Protein AF-A0A258H8F5-F1 (afdb_monomer_lite)

Secondary structure (DSSP, 8-state):
---------------PPPPPGGG--TTEEE-TTT--EEEHHHHHHTT-EEEETTEEEE-SSHHHHHHHHH-GGGT---S-S-EEEEEEEEEEEETTEEEEEEEESS-----TT-EEEEE---SS--TT-SEEEEEB-S-GGGSSEEEEEE--S-HHHHHHHH--TT-EEEEEEEEE-S-S----SSPEEEEEEGGGGHHHHHHHHHHHHHT----EEEEEE-SSS--TTHHHHHHHHHH--

Sequence (241 aa):
MNGHDHEHHHHHHGDAPAVDPATLDDTQAICPVTGDVVVKAEAEALGHSRQHDGQAYYFCCATCVQLFDKNPEKYTHQTHSSDTLTLTSKENLADNVWAFRFEADTPISWTPGQFIRVELPHDNPDNEGTKRWFTISSTPHDGYIQITTRVTDTTFKQALSALPVGGRINLVEQPDGDFVWQESEKPLVFIAGGIGITPFYSMLKARGHSGQPVSATLIYNGRTDELPFKVEFEEASRRHP

pLDDT: mean 84.24, std 17.86, range [31.17, 98.81]

Structure (mmCIF, N/CA/C/O backbone):
data_AF-A0A258H8F5-F1
#
_entry.id   AF-A0A258H8F5-F1
#
loop_
_atom_site.group_PDB
_atom_site.id
_atom_site.type_symbol
_atom_site.label_atom_id
_atom_site.label_alt_id
_atom_site.label_comp_id
_atom_site.label_asym_id
_atom_site.label_entity_id
_atom_site.label_seq_id
_atom_site.pdbx_PDB_ins_code
_atom_site.Cartn_x
_atom_site.Cartn_y
_atom_site.Cartn_z
_atom_site.occupancy
_atom_site.B_iso_or_equiv
_atom_site.auth_seq_id
_atom_site.auth_comp_id
_atom_site.auth_asym_id
_atom_site.auth_atom_id
_atom_site.pdbx_PDB_model_num
ATOM 1 N N . MET A 1 1 ? 19.607 26.147 53.702 1.00 41.00 1 MET A N 1
ATOM 2 C CA . MET A 1 1 ? 18.490 25.503 52.980 1.00 41.00 1 MET A CA 1
ATOM 3 C C . MET A 1 1 ? 18.759 25.773 51.514 1.00 41.00 1 MET A C 1
ATOM 5 O O . MET A 1 1 ? 18.438 26.851 51.038 1.00 41.00 1 MET A O 1
ATOM 9 N N . ASN A 1 2 ? 19.527 24.884 50.883 1.00 32.69 2 ASN A N 1
ATOM 10 C CA . ASN A 1 2 ? 20.064 25.098 49.541 1.00 32.69 2 ASN A CA 1
ATOM 11 C C . ASN A 1 2 ? 19.052 24.585 48.518 1.00 32.69 2 ASN A C 1
ATOM 13 O O . ASN A 1 2 ? 18.665 23.419 48.580 1.00 32.69 2 ASN A O 1
ATOM 17 N N . GLY A 1 3 ? 18.612 25.477 47.630 1.00 32.78 3 GLY A N 1
ATOM 18 C CA . GLY A 1 3 ? 17.845 25.127 46.443 1.00 32.78 3 GLY A CA 1
ATOM 19 C C . GLY A 1 3 ? 18.745 24.420 45.434 1.00 32.78 3 GLY A C 1
ATOM 20 O O . GLY A 1 3 ? 19.886 24.830 45.229 1.00 32.78 3 GLY A O 1
ATOM 21 N N . HIS A 1 4 ? 18.239 23.336 44.856 1.00 38.03 4 HIS A N 1
ATOM 22 C CA . HIS A 1 4 ? 18.855 22.663 43.723 1.00 38.03 4 HIS A CA 1
ATOM 23 C C . HIS A 1 4 ? 18.245 23.227 42.439 1.00 38.03 4 HIS A C 1
ATOM 25 O O . HIS A 1 4 ? 17.081 22.965 42.141 1.00 38.03 4 HIS A O 1
ATOM 31 N N . ASP A 1 5 ? 19.043 24.005 41.710 1.00 33.56 5 ASP A N 1
ATOM 32 C CA . ASP A 1 5 ? 18.813 24.313 40.302 1.00 33.56 5 ASP A CA 1
ATOM 33 C C . ASP A 1 5 ? 19.104 23.051 39.478 1.00 33.56 5 ASP A C 1
ATOM 35 O O . ASP A 1 5 ? 20.196 22.484 39.551 1.00 33.56 5 ASP A O 1
ATOM 39 N N . HIS A 1 6 ? 18.117 22.593 38.710 1.00 40.59 6 HIS A N 1
ATOM 40 C CA . HIS A 1 6 ? 18.304 21.576 37.681 1.00 40.59 6 HIS A CA 1
ATOM 41 C C . HIS A 1 6 ? 18.458 22.283 36.330 1.00 40.59 6 HIS A C 1
ATOM 43 O O . HIS A 1 6 ? 17.486 22.783 35.766 1.00 40.59 6 HIS A O 1
ATOM 49 N N . GLU A 1 7 ? 19.689 22.331 35.819 1.00 31.17 7 GLU A N 1
ATOM 50 C CA . GLU A 1 7 ? 19.982 22.738 34.443 1.00 31.17 7 GLU A CA 1
ATOM 51 C C . GLU A 1 7 ? 19.423 21.695 33.462 1.00 31.17 7 GLU A C 1
ATOM 53 O O . GLU A 1 7 ? 19.843 20.537 33.432 1.00 31.17 7 GLU A O 1
ATOM 58 N N . HIS A 1 8 ? 18.457 22.110 32.643 1.00 35.59 8 HIS A N 1
ATOM 59 C CA . HIS A 1 8 ? 17.991 21.345 31.493 1.00 35.59 8 HIS A CA 1
ATOM 60 C C . HIS A 1 8 ? 18.958 21.551 30.322 1.00 35.59 8 HIS A C 1
ATOM 62 O O . HIS A 1 8 ? 18.925 22.579 29.644 1.00 35.59 8 HIS A O 1
ATOM 68 N N . HIS A 1 9 ? 19.807 20.560 30.055 1.00 34.06 9 HIS A N 1
ATOM 69 C CA . HIS A 1 9 ? 20.577 20.507 28.816 1.00 34.06 9 HIS A CA 1
ATOM 70 C C . HIS A 1 9 ? 19.665 20.093 27.655 1.00 34.06 9 HIS A C 1
ATOM 72 O O . HIS A 1 9 ? 19.302 18.928 27.500 1.00 34.06 9 HIS A O 1
ATOM 78 N N . HIS A 1 10 ? 19.285 21.069 26.832 1.00 33.50 10 HIS A N 1
ATOM 79 C CA . HIS A 1 10 ? 18.709 20.824 25.516 1.00 33.50 10 HIS A CA 1
ATOM 80 C C . HIS A 1 10 ? 19.820 20.363 24.565 1.00 33.50 10 HIS A C 1
ATOM 82 O O . HIS A 1 10 ? 20.687 21.150 24.188 1.00 33.50 10 HIS A O 1
ATOM 88 N N . HIS A 1 11 ? 19.798 19.091 24.172 1.00 38.81 11 HIS A N 1
ATOM 89 C CA . HIS A 1 11 ? 20.643 18.591 23.093 1.00 38.81 11 HIS A CA 1
ATOM 90 C C . HIS A 1 11 ? 19.951 18.843 21.750 1.00 38.81 11 HIS A C 1
ATOM 92 O O . HIS A 1 11 ? 18.871 18.320 21.480 1.00 38.81 11 HIS A O 1
ATOM 98 N N . HIS A 1 12 ? 20.570 19.682 20.919 1.00 32.72 12 HIS A N 1
ATOM 99 C CA . HIS A 1 12 ? 20.222 19.822 19.510 1.00 32.72 12 HIS A CA 1
ATOM 100 C C . HIS A 1 12 ? 20.584 18.524 18.778 1.00 32.72 12 HIS A C 1
ATOM 102 O O . HIS A 1 12 ? 21.762 18.190 18.666 1.00 32.72 12 HIS A O 1
ATOM 108 N N . HIS A 1 13 ? 19.581 17.811 18.269 1.00 37.72 13 HIS A N 1
ATOM 109 C CA . HIS A 1 13 ? 19.790 16.768 17.270 1.00 37.72 13 HIS A CA 1
ATOM 110 C C . HIS A 1 13 ? 20.037 17.454 15.925 1.00 37.72 13 HIS A C 1
ATOM 112 O O . HIS A 1 13 ? 19.192 18.210 15.448 1.00 37.72 13 HIS A O 1
ATOM 118 N N . GLY A 1 14 ? 21.233 17.269 15.369 1.00 32.78 14 GLY A N 1
ATOM 119 C CA . GLY A 1 14 ? 21.536 17.683 14.006 1.00 32.78 14 GLY A CA 1
ATOM 120 C C . GLY A 1 14 ? 20.909 16.699 13.025 1.00 32.78 14 GLY A C 1
ATOM 121 O O . GLY A 1 14 ? 21.065 15.494 13.196 1.00 32.78 14 GLY A O 1
ATOM 122 N N . ASP A 1 15 ? 20.224 17.217 12.007 1.00 34.09 15 ASP A N 1
ATOM 123 C CA . ASP A 1 15 ? 19.755 16.456 10.849 1.00 34.09 15 ASP A CA 1
ATOM 124 C C . ASP A 1 15 ? 20.966 15.937 10.053 1.00 34.09 15 ASP A C 1
ATOM 126 O O . ASP A 1 15 ? 21.451 16.585 9.121 1.00 34.09 15 ASP A O 1
ATOM 130 N N . ALA A 1 16 ? 21.504 14.784 10.447 1.00 37.97 16 ALA A N 1
ATOM 131 C CA . ALA A 1 16 ? 22.461 14.049 9.634 1.00 37.97 16 ALA A CA 1
ATOM 132 C C . ALA A 1 16 ? 21.691 13.142 8.653 1.00 37.97 16 ALA A C 1
ATOM 134 O O . ALA A 1 16 ? 20.730 12.482 9.053 1.00 37.97 16 ALA A O 1
ATOM 135 N N . PRO A 1 17 ? 22.070 13.101 7.363 1.00 37.62 17 PRO A N 1
ATOM 136 C CA . PRO A 1 17 ? 21.435 12.214 6.395 1.00 37.62 17 PRO A CA 1
ATOM 137 C C . PRO A 1 17 ? 21.628 10.747 6.802 1.00 37.62 17 PRO A C 1
ATOM 139 O O . PRO A 1 17 ? 22.687 10.376 7.307 1.00 37.62 17 PRO A O 1
ATOM 142 N N . ALA A 1 18 ? 20.613 9.918 6.544 1.00 43.00 18 ALA A N 1
ATOM 143 C CA . ALA A 1 18 ? 20.671 8.476 6.766 1.00 43.00 18 ALA A CA 1
ATOM 144 C C . ALA A 1 18 ? 21.921 7.877 6.096 1.00 43.00 18 ALA A C 1
ATOM 146 O O . ALA A 1 18 ? 22.110 8.016 4.884 1.00 43.00 18 ALA A O 1
ATOM 147 N N . VAL A 1 19 ? 22.783 7.243 6.893 1.00 44.69 19 VAL A N 1
ATOM 148 C CA . VAL A 1 19 ? 24.025 6.625 6.416 1.00 44.69 19 VAL A CA 1
ATOM 149 C C . VAL A 1 19 ? 23.704 5.266 5.799 1.00 44.69 19 VAL A C 1
ATOM 151 O O . VAL A 1 19 ? 22.965 4.476 6.384 1.00 44.69 19 VAL A O 1
ATOM 154 N N . ASP A 1 20 ? 24.250 4.999 4.611 1.00 47.25 20 ASP A N 1
ATOM 155 C CA . ASP A 1 20 ? 24.111 3.712 3.927 1.00 47.25 20 ASP A CA 1
ATOM 156 C C . ASP A 1 20 ? 24.772 2.591 4.761 1.00 47.25 20 ASP A C 1
ATOM 158 O O . ASP A 1 20 ? 25.994 2.633 4.964 1.00 47.25 20 ASP A O 1
ATOM 162 N N . PRO A 1 21 ? 24.019 1.572 5.222 1.00 47.84 21 PRO A N 1
ATOM 163 C CA . PRO A 1 21 ? 24.565 0.462 6.000 1.00 47.84 21 PRO A CA 1
ATOM 164 C C . PRO A 1 21 ? 25.688 -0.305 5.286 1.00 47.84 21 PRO A C 1
ATOM 166 O O . PRO A 1 21 ? 26.506 -0.936 5.949 1.00 47.84 21 PRO A O 1
ATOM 169 N N . ALA A 1 22 ? 25.766 -0.237 3.950 1.00 47.72 22 ALA A N 1
ATOM 170 C CA . ALA A 1 22 ? 26.823 -0.868 3.157 1.00 47.72 22 ALA A CA 1
ATOM 171 C C . ALA A 1 22 ? 28.204 -0.193 3.298 1.00 47.72 22 ALA A C 1
ATOM 173 O O . ALA A 1 22 ? 29.191 -0.700 2.766 1.00 47.72 22 ALA A O 1
ATOM 174 N N . THR A 1 23 ? 28.283 0.949 3.990 1.00 53.16 23 THR A N 1
ATOM 175 C CA . THR A 1 23 ? 29.529 1.705 4.215 1.00 53.16 23 THR A CA 1
ATOM 176 C C . THR A 1 23 ? 30.107 1.542 5.622 1.00 53.16 23 THR A C 1
ATOM 178 O O . THR A 1 23 ? 31.172 2.088 5.904 1.00 53.16 23 THR A O 1
ATOM 181 N N . LEU A 1 24 ? 29.426 0.793 6.493 1.00 62.16 24 LEU A N 1
ATOM 182 C CA . LEU A 1 24 ? 29.857 0.559 7.867 1.00 62.16 24 LEU A CA 1
ATOM 183 C C . LEU A 1 24 ? 30.916 -0.540 7.916 1.00 62.16 24 LEU A C 1
ATOM 185 O O . LEU A 1 24 ? 30.750 -1.604 7.319 1.00 62.16 24 LEU A O 1
ATOM 189 N N . ASP A 1 25 ? 32.000 -0.286 8.642 1.00 72.94 25 ASP A N 1
ATOM 190 C CA . ASP A 1 25 ? 32.972 -1.325 8.969 1.00 72.94 25 ASP A CA 1
ATOM 191 C C . ASP A 1 25 ? 32.495 -2.183 10.160 1.00 72.94 25 ASP A C 1
ATOM 193 O O . ASP A 1 25 ? 31.534 -1.850 10.860 1.00 72.94 25 ASP A O 1
ATOM 197 N N . ASP A 1 26 ? 33.183 -3.298 10.428 1.00 78.94 26 ASP A N 1
ATOM 198 C CA . ASP A 1 26 ? 32.816 -4.228 11.508 1.00 78.94 26 ASP A CA 1
ATOM 199 C C . ASP A 1 26 ? 32.822 -3.583 12.910 1.00 78.94 26 ASP A C 1
ATOM 201 O O . ASP A 1 26 ? 32.251 -4.144 13.855 1.00 78.94 26 ASP A O 1
ATOM 205 N N . THR A 1 27 ? 33.429 -2.402 13.065 1.00 85.31 27 THR A N 1
ATOM 206 C CA . THR A 1 27 ? 33.525 -1.660 14.330 1.00 85.31 27 THR A CA 1
ATOM 207 C C . THR A 1 27 ? 32.341 -0.725 14.569 1.00 85.31 27 THR A C 1
ATOM 209 O O . THR A 1 27 ? 32.165 -0.237 15.689 1.00 85.31 27 THR A O 1
ATOM 212 N N . GLN A 1 28 ? 31.497 -0.519 13.557 1.00 86.19 28 GLN A N 1
ATOM 213 C CA . GLN A 1 28 ? 30.351 0.380 13.598 1.00 86.19 28 GLN A CA 1
ATOM 214 C C . GLN A 1 28 ? 29.017 -0.377 13.603 1.00 86.19 28 GLN A C 1
ATOM 216 O O . GLN A 1 28 ? 28.902 -1.519 13.154 1.00 86.19 28 GLN A O 1
ATOM 221 N N . ALA A 1 29 ? 27.992 0.256 14.165 1.00 81.81 29 ALA A N 1
ATOM 222 C CA . ALA A 1 29 ? 26.609 -0.209 14.179 1.00 81.81 29 ALA A CA 1
ATOM 223 C C . ALA A 1 29 ? 25.657 0.980 14.008 1.00 81.81 29 ALA A C 1
ATOM 225 O O . ALA A 1 29 ? 26.053 2.127 14.200 1.00 81.81 29 ALA A O 1
ATOM 226 N N . ILE A 1 30 ? 24.396 0.711 13.681 1.00 79.00 30 ILE A N 1
ATOM 227 C CA . ILE A 1 30 ? 23.341 1.728 13.632 1.00 79.00 30 ILE A CA 1
ATOM 228 C C . ILE A 1 30 ? 22.555 1.680 14.941 1.00 79.00 30 ILE A C 1
ATOM 230 O O . ILE A 1 30 ? 22.145 0.607 15.382 1.00 79.00 30 ILE A O 1
ATOM 234 N N . CYS A 1 31 ? 22.310 2.836 15.552 1.00 81.00 31 CYS A N 1
ATOM 235 C CA . CYS A 1 31 ? 21.420 2.971 16.696 1.00 81.00 31 CYS A CA 1
ATOM 236 C C . CYS A 1 31 ? 19.976 2.647 16.266 1.00 81.00 31 CYS A C 1
ATOM 238 O O . CYS A 1 31 ? 19.429 3.366 15.432 1.00 81.00 31 CYS A O 1
ATOM 240 N N . PRO A 1 32 ? 19.303 1.632 16.838 1.00 75.19 32 PRO A N 1
ATOM 241 C CA . PRO A 1 32 ? 17.949 1.239 16.418 1.00 75.19 32 PRO A CA 1
ATOM 242 C C . PRO A 1 32 ? 16.874 2.283 16.728 1.00 75.19 32 PRO A C 1
ATOM 244 O O . PRO A 1 32 ? 15.770 2.214 16.200 1.00 75.19 32 PRO A O 1
ATOM 247 N N . VAL A 1 33 ? 17.175 3.224 17.623 1.00 73.81 33 VAL A N 1
ATOM 248 C CA . VAL A 1 33 ? 16.227 4.250 18.064 1.00 73.81 33 VAL A CA 1
ATOM 249 C C . VAL A 1 33 ? 16.295 5.489 17.175 1.00 73.81 33 VAL A C 1
ATOM 251 O O . VAL A 1 33 ? 15.261 6.086 16.897 1.00 73.81 33 VAL A O 1
ATOM 254 N N . THR A 1 34 ? 17.498 5.884 16.749 1.00 69.38 34 THR A N 1
ATOM 255 C CA . THR A 1 34 ? 17.725 7.158 16.042 1.00 69.38 34 THR A CA 1
ATOM 256 C C . THR A 1 34 ? 18.224 6.995 14.611 1.00 69.38 34 THR A C 1
ATOM 258 O O . THR A 1 34 ? 18.100 7.929 13.831 1.00 69.38 34 THR A O 1
ATOM 261 N N . GLY A 1 35 ? 18.785 5.838 14.251 1.00 70.75 35 GLY A N 1
ATOM 262 C CA . GLY A 1 35 ? 19.451 5.628 12.964 1.00 70.75 35 GLY A CA 1
ATOM 263 C C . GLY A 1 35 ? 20.893 6.153 12.904 1.00 70.75 35 GLY A C 1
ATOM 264 O O . GLY A 1 35 ? 21.535 6.025 11.865 1.00 70.75 35 GLY A O 1
ATOM 265 N N . ASP A 1 36 ? 21.422 6.714 13.998 1.00 73.88 36 ASP A N 1
ATOM 266 C CA . ASP A 1 36 ? 22.793 7.237 14.044 1.00 73.88 36 ASP A CA 1
ATOM 267 C C . ASP A 1 36 ? 23.834 6.116 13.994 1.00 73.88 36 ASP A C 1
ATOM 269 O O . ASP A 1 36 ? 23.665 5.068 14.621 1.00 73.88 36 ASP A O 1
ATOM 273 N N . VAL A 1 37 ? 24.960 6.364 13.326 1.00 77.88 37 VAL A N 1
ATOM 274 C CA . VAL A 1 37 ? 26.110 5.453 13.355 1.00 77.88 37 VAL A CA 1
ATOM 275 C C . VAL A 1 37 ? 26.847 5.585 14.683 1.00 77.88 37 VAL A C 1
ATOM 277 O O . VAL A 1 37 ? 27.172 6.686 15.124 1.00 77.88 37 VAL A O 1
ATOM 280 N N . VAL A 1 38 ? 27.140 4.450 15.311 1.00 82.75 38 VAL A N 1
ATOM 281 C CA . VAL A 1 38 ? 27.836 4.357 16.595 1.00 82.75 38 VAL A CA 1
ATOM 282 C C . VAL A 1 38 ? 29.019 3.406 16.500 1.00 82.75 38 VAL A C 1
ATOM 284 O O . VAL A 1 38 ? 28.961 2.388 15.812 1.00 82.75 38 VAL A O 1
ATOM 287 N N . VAL A 1 39 ? 30.093 3.712 17.226 1.00 90.81 39 VAL A N 1
ATOM 288 C CA . VAL A 1 39 ? 31.247 2.818 17.365 1.00 90.81 39 VAL A CA 1
ATOM 289 C C . VAL A 1 39 ? 30.955 1.813 18.479 1.00 90.81 39 VAL A C 1
ATOM 291 O O . VAL A 1 39 ? 30.717 2.197 19.626 1.00 90.81 39 VAL A O 1
ATOM 294 N N . LYS A 1 40 ? 30.985 0.514 18.161 1.00 90.94 40 LYS A N 1
ATOM 295 C CA . LYS A 1 40 ? 30.584 -0.576 19.071 1.00 90.94 40 LYS A CA 1
ATOM 296 C C . LYS A 1 40 ? 31.368 -0.566 20.383 1.00 90.94 40 LYS A C 1
ATOM 298 O O . LYS A 1 40 ? 30.771 -0.637 21.453 1.00 90.94 40 LYS A O 1
ATOM 303 N N . ALA A 1 41 ? 32.690 -0.407 20.301 1.00 90.81 41 ALA A N 1
ATOM 304 C CA . ALA A 1 41 ? 33.568 -0.397 21.471 1.00 90.81 41 ALA A CA 1
ATOM 305 C C . ALA A 1 41 ? 33.295 0.791 22.413 1.00 90.81 41 ALA A C 1
ATOM 307 O O . ALA A 1 41 ? 33.347 0.644 23.632 1.00 90.81 41 ALA A O 1
ATOM 308 N N . GLU A 1 42 ? 32.973 1.964 21.863 1.00 88.81 42 GLU A N 1
ATOM 309 C CA . GLU A 1 42 ? 32.639 3.151 22.658 1.00 88.81 42 GLU A CA 1
ATOM 310 C C . GLU A 1 42 ? 31.270 3.003 23.319 1.00 88.81 42 GLU A C 1
ATOM 312 O O . GLU A 1 42 ? 31.116 3.280 24.508 1.00 88.81 42 GLU A O 1
ATOM 317 N N . ALA A 1 43 ? 30.287 2.502 22.568 1.00 89.19 43 ALA A N 1
ATOM 318 C CA . ALA A 1 43 ? 28.966 2.204 23.095 1.00 89.19 43 ALA A CA 1
ATOM 319 C C . ALA A 1 43 ? 29.039 1.175 24.238 1.00 89.19 43 ALA A C 1
ATOM 321 O O . ALA A 1 43 ? 28.419 1.378 25.278 1.00 89.19 43 ALA A O 1
ATOM 322 N N . GLU A 1 44 ? 29.848 0.121 24.111 1.00 92.56 44 GLU A N 1
ATOM 323 C CA . GLU A 1 44 ? 30.087 -0.849 25.189 1.00 92.56 44 GLU A CA 1
ATOM 324 C C . GLU A 1 44 ? 30.762 -0.214 26.410 1.00 92.56 44 GLU A C 1
ATOM 326 O O . GLU A 1 44 ? 30.304 -0.419 27.535 1.00 92.56 44 GLU A O 1
ATOM 331 N N . ALA A 1 45 ? 31.801 0.602 26.204 1.00 91.06 45 ALA A N 1
ATOM 332 C CA . ALA A 1 45 ? 32.503 1.291 27.287 1.00 91.06 45 ALA A CA 1
ATOM 333 C C . ALA A 1 45 ? 31.588 2.247 28.076 1.00 91.06 45 ALA A C 1
ATOM 335 O O . ALA A 1 45 ? 31.759 2.413 29.284 1.00 91.06 45 ALA A O 1
ATOM 336 N N . LEU A 1 46 ? 30.599 2.846 27.405 1.00 90.69 46 LEU A N 1
ATOM 337 C CA . LEU A 1 46 ? 29.598 3.732 28.006 1.00 90.69 46 LEU A CA 1
ATOM 338 C C . LEU A 1 46 ? 28.365 2.989 28.554 1.00 90.69 46 LEU A C 1
ATOM 340 O O . LEU A 1 46 ? 27.459 3.619 29.097 1.00 90.69 46 LEU A O 1
ATOM 344 N N . GLY A 1 47 ? 28.294 1.659 28.426 1.00 91.62 47 GLY A N 1
ATOM 345 C CA . GLY A 1 47 ? 27.115 0.876 28.818 1.00 91.62 47 GLY A CA 1
ATOM 346 C C . GLY A 1 47 ? 25.894 1.091 27.911 1.00 91.62 47 GLY A C 1
ATOM 347 O O . GLY A 1 47 ? 24.766 0.743 28.278 1.00 91.62 47 GLY A O 1
ATOM 348 N N . HIS A 1 48 ? 26.112 1.651 26.722 1.00 94.38 48 HIS A N 1
ATOM 349 C CA . HIS A 1 48 ? 25.135 1.866 25.662 1.00 94.38 48 HIS A CA 1
ATOM 350 C C . HIS A 1 48 ? 25.024 0.656 24.724 1.00 94.38 48 HIS A C 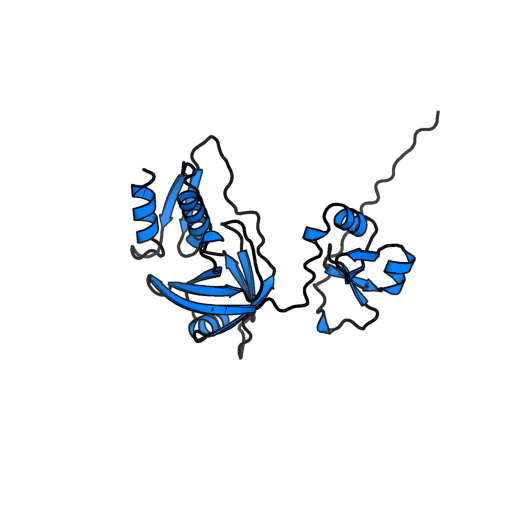1
ATOM 352 O O . HIS A 1 48 ? 24.930 0.805 23.506 1.00 94.38 48 HIS A O 1
ATOM 358 N N . SER A 1 49 ? 25.016 -0.554 25.279 1.00 92.44 49 SER A N 1
ATOM 359 C CA . SER A 1 49 ? 24.745 -1.778 24.526 1.00 92.44 49 SER A CA 1
ATOM 360 C C . SER A 1 49 ? 23.760 -2.681 25.264 1.00 92.44 49 SER A C 1
ATOM 362 O O . SER A 1 49 ? 23.656 -2.647 26.496 1.00 92.44 49 SER A O 1
ATOM 364 N N . ARG A 1 50 ? 22.978 -3.462 24.515 1.00 93.00 50 ARG A N 1
ATOM 365 C CA . ARG A 1 50 ? 22.013 -4.436 25.047 1.00 93.00 50 ARG A CA 1
ATOM 366 C C . ARG A 1 50 ? 22.059 -5.724 24.246 1.00 93.00 50 ARG A C 1
ATOM 368 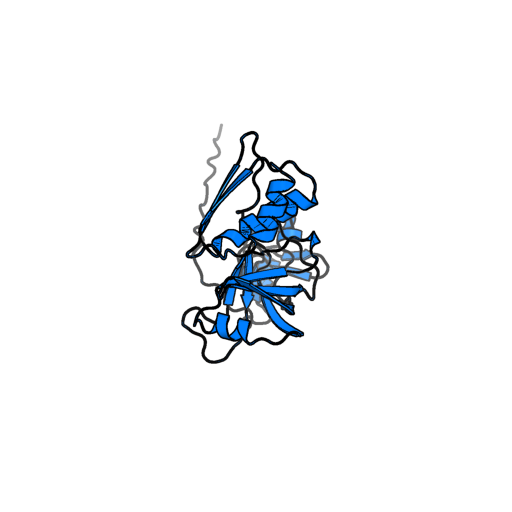O O . ARG A 1 50 ? 22.259 -5.699 23.040 1.00 93.00 50 ARG A O 1
ATOM 375 N N . GLN A 1 51 ? 21.849 -6.841 24.931 1.00 90.44 51 GLN A N 1
ATOM 376 C CA . GLN A 1 51 ? 21.600 -8.131 24.299 1.00 90.44 51 GLN A CA 1
ATOM 377 C C . GLN A 1 51 ? 20.098 -8.396 24.348 1.00 90.44 51 GLN A C 1
ATOM 379 O O . GLN A 1 51 ? 19.507 -8.341 25.428 1.00 90.44 51 GLN A O 1
ATOM 384 N N . HIS A 1 52 ? 19.488 -8.671 23.201 1.00 83.12 52 HIS A N 1
ATOM 385 C CA . HIS A 1 52 ? 18.079 -9.047 23.108 1.00 83.12 52 HIS A CA 1
ATOM 386 C C . HIS A 1 52 ? 17.908 -10.079 21.994 1.00 83.12 52 HIS A C 1
ATOM 388 O O . HIS A 1 52 ? 18.483 -9.913 20.922 1.00 83.12 52 HIS A O 1
ATOM 394 N N . ASP A 1 53 ? 17.192 -11.170 22.269 1.00 81.81 53 ASP A N 1
ATOM 395 C CA . ASP A 1 53 ? 16.958 -12.279 21.329 1.00 81.81 53 ASP A CA 1
ATOM 396 C C . ASP A 1 53 ? 18.216 -12.816 20.620 1.00 81.81 53 ASP A C 1
ATOM 398 O O . ASP A 1 53 ? 18.199 -13.208 19.458 1.00 81.81 53 ASP A O 1
ATOM 402 N N . GLY A 1 54 ? 19.342 -12.854 21.342 1.00 77.62 54 GLY A N 1
ATOM 403 C CA . GLY A 1 54 ? 20.616 -13.357 20.820 1.00 77.62 54 GLY A CA 1
ATOM 404 C C . GLY A 1 54 ? 21.367 -12.385 19.903 1.00 77.62 54 GLY A C 1
ATOM 405 O O . GLY A 1 54 ? 22.401 -12.767 19.357 1.00 77.62 54 GLY A O 1
ATOM 406 N N . GLN A 1 55 ? 20.891 -11.143 19.764 1.00 81.75 55 GLN A N 1
ATOM 407 C CA . GLN A 1 55 ? 21.535 -10.074 19.003 1.00 81.75 55 GLN A CA 1
ATOM 408 C C . GLN A 1 55 ? 22.028 -8.938 19.914 1.00 81.75 55 GLN A C 1
ATOM 410 O O . GLN A 1 55 ? 21.363 -8.539 20.875 1.00 81.75 55 GLN A O 1
ATOM 415 N N . ALA A 1 56 ? 23.201 -8.396 19.574 1.00 88.81 56 ALA A N 1
ATOM 416 C CA . ALA A 1 56 ? 23.782 -7.220 20.211 1.00 88.81 56 ALA A CA 1
ATOM 417 C C . ALA A 1 56 ? 23.255 -5.930 19.562 1.00 88.81 56 ALA A C 1
ATOM 419 O O . ALA A 1 56 ? 23.371 -5.750 18.350 1.00 88.81 56 ALA A O 1
ATOM 420 N N . TYR A 1 57 ? 22.740 -5.018 20.380 1.00 88.31 57 TYR A N 1
ATOM 421 C CA . TYR A 1 57 ? 22.280 -3.688 19.990 1.00 88.31 57 TYR A CA 1
ATOM 422 C C . TYR A 1 57 ? 23.175 -2.623 20.612 1.00 88.31 57 TYR A C 1
ATOM 424 O O . TYR A 1 57 ? 23.570 -2.741 21.775 1.00 88.31 57 TYR A O 1
ATOM 432 N N . TYR A 1 58 ? 23.460 -1.571 19.847 1.00 90.88 58 TYR A N 1
ATOM 433 C CA . TYR A 1 58 ? 24.351 -0.476 20.224 1.00 90.88 58 TYR A CA 1
ATOM 434 C C . TYR A 1 58 ? 23.608 0.852 20.086 1.00 90.88 58 TYR A C 1
ATOM 436 O O . TYR A 1 58 ? 22.875 1.047 19.120 1.00 90.88 58 TYR A O 1
ATOM 444 N N . PHE A 1 59 ? 23.779 1.762 21.044 1.00 86.81 59 PHE A N 1
ATOM 445 C CA . PHE A 1 59 ? 22.984 2.988 21.137 1.00 86.81 59 PHE A CA 1
ATOM 446 C C . PHE A 1 59 ? 23.872 4.231 21.190 1.00 86.81 59 PHE A C 1
ATOM 448 O O . PHE A 1 59 ? 24.941 4.223 21.799 1.00 86.81 59 PHE A O 1
ATOM 455 N N . CYS A 1 60 ? 23.410 5.329 20.589 1.00 80.44 60 CYS A N 1
ATOM 456 C CA . CYS A 1 60 ? 24.176 6.579 20.551 1.00 80.44 60 CYS A CA 1
ATOM 457 C C . CYS A 1 60 ? 24.212 7.299 21.909 1.00 80.44 60 CYS A C 1
ATOM 459 O O . CYS A 1 60 ? 25.127 8.075 22.176 1.00 80.44 60 CYS A O 1
ATOM 461 N N . CYS A 1 61 ? 23.241 7.038 22.791 1.00 80.81 61 CYS A N 1
ATOM 462 C CA . CYS A 1 61 ? 23.151 7.685 24.097 1.00 80.81 61 CYS A CA 1
ATOM 463 C C . CYS A 1 61 ? 22.344 6.870 25.122 1.00 80.81 61 CYS A C 1
ATOM 465 O O . CYS A 1 61 ? 21.555 5.989 24.770 1.00 80.81 61 CYS A O 1
ATOM 467 N N . ALA A 1 62 ? 22.473 7.239 26.400 1.00 84.31 62 ALA A N 1
ATOM 468 C CA . ALA A 1 62 ? 21.741 6.632 27.513 1.00 84.31 62 ALA A CA 1
ATOM 469 C C . ALA A 1 62 ? 20.209 6.755 27.388 1.00 84.31 62 ALA A C 1
ATOM 471 O O . ALA A 1 62 ? 19.479 5.887 27.860 1.00 84.31 62 ALA A O 1
ATOM 472 N N . THR A 1 63 ? 19.692 7.796 26.729 1.00 79.38 63 THR A N 1
ATOM 473 C CA . THR A 1 63 ? 18.247 7.937 26.484 1.00 79.38 63 THR A CA 1
ATOM 474 C C . THR A 1 63 ? 17.733 6.872 25.515 1.00 79.38 63 THR A C 1
ATOM 476 O O . THR A 1 63 ? 16.682 6.284 25.755 1.00 79.38 63 THR A O 1
ATOM 479 N N . CYS A 1 64 ? 18.483 6.562 24.455 1.00 74.56 64 CYS A N 1
ATOM 480 C CA . CYS A 1 64 ? 18.121 5.503 23.510 1.00 74.56 64 CYS A CA 1
ATOM 481 C C . CYS A 1 64 ? 18.126 4.126 24.176 1.00 74.56 64 CYS A C 1
ATOM 483 O O . CYS A 1 64 ? 17.233 3.319 23.935 1.00 74.56 64 CYS A O 1
ATOM 485 N N . VAL A 1 65 ? 19.069 3.904 25.091 1.00 86.25 65 VAL A N 1
ATOM 486 C CA . VAL A 1 65 ? 19.092 2.712 25.942 1.00 86.25 65 VAL A CA 1
ATOM 487 C C . VAL A 1 65 ? 17.813 2.604 26.777 1.00 86.25 65 VAL A C 1
ATOM 489 O O . VAL A 1 65 ? 17.173 1.561 26.783 1.00 86.25 65 VAL A O 1
ATOM 492 N N . GLN A 1 66 ? 17.397 3.685 27.443 1.00 81.12 66 GLN A N 1
ATOM 493 C CA . GLN A 1 66 ? 16.168 3.694 28.248 1.00 81.12 66 GLN A CA 1
ATOM 494 C C . GLN A 1 66 ? 14.910 3.450 27.407 1.00 81.12 66 GLN A C 1
ATOM 496 O O . GLN A 1 66 ? 13.992 2.758 27.848 1.00 81.12 66 GLN A O 1
ATOM 501 N N . LEU A 1 67 ? 14.851 4.022 26.201 1.00 69.44 67 LEU A N 1
ATOM 502 C CA . LEU A 1 67 ? 13.746 3.798 25.270 1.00 69.44 67 LEU A CA 1
ATOM 503 C C . LEU A 1 67 ? 13.679 2.334 24.831 1.00 69.44 67 LEU A C 1
ATOM 505 O O . LEU A 1 67 ? 12.585 1.769 24.808 1.00 69.44 67 LEU A O 1
ATOM 509 N N . PHE A 1 68 ? 14.830 1.725 24.547 1.00 84.06 68 PHE A N 1
ATOM 510 C CA . PHE A 1 68 ? 14.934 0.310 24.214 1.00 84.06 68 PHE A CA 1
ATOM 511 C C . PHE A 1 68 ? 14.542 -0.588 25.391 1.00 84.06 68 PHE A C 1
ATOM 513 O O . PHE A 1 68 ? 13.687 -1.447 25.231 1.00 84.06 68 PHE A O 1
ATOM 520 N N . ASP A 1 69 ? 15.075 -0.343 26.590 1.00 85.50 69 ASP A N 1
ATOM 521 C CA . ASP A 1 69 ? 14.761 -1.125 27.795 1.00 85.50 69 ASP A CA 1
ATOM 522 C C . ASP A 1 69 ? 13.256 -1.088 28.133 1.00 85.50 69 ASP A C 1
ATOM 524 O O . ASP A 1 69 ? 12.707 -2.046 28.676 1.00 85.50 69 ASP A O 1
ATOM 528 N N . LYS A 1 70 ? 12.567 0.011 27.796 1.00 83.19 70 LYS A N 1
ATOM 529 C CA . LYS A 1 70 ? 11.125 0.171 28.023 1.00 83.19 70 LYS A CA 1
ATOM 530 C C . LYS A 1 70 ? 10.261 -0.574 27.001 1.00 83.19 70 LYS A C 1
ATOM 5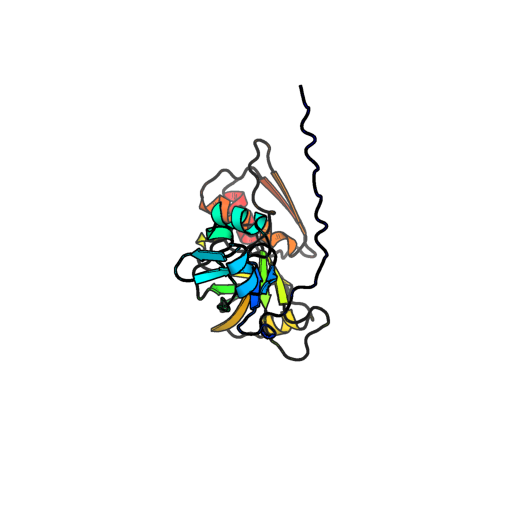32 O O . LYS A 1 70 ? 9.151 -0.976 27.346 1.00 83.19 70 LYS A O 1
ATOM 537 N N . ASN A 1 71 ? 10.708 -0.688 25.752 1.00 80.44 71 ASN A N 1
ATOM 538 C CA . ASN A 1 71 ? 9.961 -1.358 24.688 1.00 80.44 71 ASN A CA 1
ATOM 539 C C . ASN A 1 71 ? 10.914 -1.912 23.609 1.00 80.44 71 ASN A C 1
ATOM 541 O O . ASN A 1 71 ? 11.037 -1.305 22.542 1.00 80.44 71 ASN A O 1
ATOM 545 N N . PRO A 1 72 ? 11.606 -3.032 23.878 1.00 79.25 72 PRO A N 1
ATOM 546 C CA . PRO A 1 72 ? 12.631 -3.556 22.979 1.00 79.25 72 PRO A CA 1
ATOM 547 C C . PRO A 1 72 ? 12.032 -4.087 21.673 1.00 79.25 72 PRO A C 1
ATOM 549 O O . PRO A 1 72 ? 12.621 -3.890 20.615 1.00 79.25 72 PRO A O 1
ATOM 552 N N . GLU A 1 73 ? 10.824 -4.659 21.698 1.00 81.25 73 GLU A N 1
ATOM 553 C CA . GLU A 1 73 ? 10.121 -5.151 20.500 1.00 81.25 73 GLU A CA 1
ATOM 554 C C . GLU A 1 73 ? 9.949 -4.057 19.434 1.00 81.25 73 GLU A C 1
ATOM 556 O O . GLU A 1 73 ? 10.111 -4.305 18.245 1.00 81.25 73 GLU A O 1
ATOM 561 N N . LYS A 1 74 ? 9.745 -2.800 19.849 1.00 72.94 74 LYS A N 1
ATOM 562 C CA . LYS A 1 74 ? 9.645 -1.661 18.922 1.00 72.94 74 LYS A CA 1
ATOM 563 C C . LYS A 1 74 ? 10.929 -1.411 18.110 1.00 72.94 74 LYS A C 1
ATOM 565 O O . LYS A 1 74 ? 10.855 -0.839 17.028 1.00 72.94 74 LYS A O 1
ATOM 570 N N . TYR A 1 75 ? 12.092 -1.789 18.636 1.00 72.81 75 TYR A N 1
ATOM 571 C CA . TYR A 1 75 ? 13.410 -1.394 18.118 1.00 72.81 75 TYR A CA 1
ATOM 572 C C . TYR A 1 75 ? 14.302 -2.583 17.725 1.00 72.81 75 TYR A C 1
ATOM 574 O O . TYR A 1 75 ? 15.396 -2.394 17.199 1.00 72.81 75 TYR A O 1
ATOM 582 N N . THR A 1 76 ? 13.858 -3.808 17.992 1.00 70.12 76 THR A N 1
ATOM 583 C CA . THR A 1 76 ? 14.575 -5.059 17.683 1.00 70.12 76 THR A CA 1
ATOM 584 C C . THR A 1 76 ? 14.362 -5.522 16.246 1.00 70.12 76 THR A C 1
ATOM 586 O O . THR A 1 76 ? 15.079 -6.387 15.751 1.00 70.12 76 THR A O 1
ATOM 589 N N . HIS A 1 77 ? 13.466 -4.867 15.511 1.00 61.75 77 HIS A N 1
ATOM 590 C CA . HIS A 1 77 ? 13.358 -4.992 14.062 1.00 61.75 77 HIS A CA 1
ATOM 591 C C . HIS A 1 77 ? 14.470 -4.199 13.349 1.00 61.75 77 HIS A C 1
ATOM 593 O O . HIS A 1 77 ? 14.198 -3.313 12.542 1.00 61.75 77 HIS A O 1
ATOM 599 N N . GLN A 1 78 ? 15.744 -4.482 13.641 1.00 52.66 78 GLN A N 1
ATOM 600 C CA . GLN A 1 78 ? 16.841 -3.934 12.839 1.00 52.66 78 GLN A CA 1
ATOM 601 C C . GLN A 1 78 ? 17.021 -4.741 11.551 1.00 52.66 78 GLN A C 1
ATOM 603 O O . GLN A 1 78 ? 17.723 -5.745 11.504 1.00 52.66 78 GLN A O 1
ATOM 608 N N . THR A 1 79 ? 16.350 -4.266 10.500 1.00 46.50 79 THR A N 1
ATOM 609 C CA . THR A 1 79 ? 16.961 -3.889 9.212 1.00 46.50 79 THR A CA 1
ATOM 610 C C . THR A 1 79 ? 18.246 -4.623 8.802 1.00 46.50 79 THR A C 1
ATOM 612 O O . THR A 1 79 ? 19.251 -3.956 8.633 1.00 46.50 79 THR A O 1
ATOM 615 N N . HIS A 1 80 ? 18.242 -5.946 8.597 1.00 41.47 80 HIS A N 1
ATOM 616 C CA . HIS A 1 80 ? 19.238 -6.655 7.755 1.00 41.47 80 HIS A CA 1
ATOM 617 C C . HIS A 1 80 ? 18.757 -8.023 7.224 1.00 41.47 80 HIS A C 1
ATOM 619 O O . HIS A 1 80 ? 19.555 -8.867 6.824 1.00 41.47 80 HIS A O 1
ATOM 625 N N . SER A 1 81 ? 17.446 -8.232 7.125 1.00 43.62 81 SER A N 1
ATOM 626 C CA . SER A 1 81 ? 16.877 -9.156 6.143 1.00 43.62 81 SER A CA 1
ATOM 627 C C . SER A 1 81 ? 16.033 -8.293 5.222 1.00 43.62 81 SER A C 1
ATOM 629 O O . SER A 1 81 ? 15.199 -7.535 5.709 1.00 43.62 81 SER A O 1
ATOM 631 N N . SER A 1 82 ? 16.285 -8.315 3.914 1.00 53.47 82 SER A N 1
ATOM 632 C CA . SER A 1 82 ? 15.378 -7.678 2.962 1.00 53.47 82 SER A CA 1
ATOM 633 C C . SER A 1 82 ? 14.057 -8.436 3.028 1.00 53.47 82 SER A C 1
ATOM 635 O O . SER A 1 82 ? 13.894 -9.449 2.338 1.00 53.47 82 SER A O 1
ATOM 637 N N . ASP A 1 83 ? 13.138 -7.994 3.885 1.00 79.62 83 ASP A N 1
ATOM 638 C CA . ASP A 1 83 ? 11.779 -8.509 3.869 1.00 79.62 83 ASP A CA 1
ATOM 639 C C . ASP A 1 83 ? 11.288 -8.340 2.440 1.00 79.62 83 ASP A C 1
ATOM 641 O O . ASP A 1 83 ? 11.307 -7.254 1.862 1.00 79.62 83 ASP A O 1
ATOM 645 N N . THR A 1 84 ? 11.019 -9.464 1.796 1.00 92.50 84 THR A N 1
ATOM 646 C CA . THR A 1 84 ? 10.702 -9.480 0.380 1.00 92.50 84 THR A CA 1
ATOM 647 C C . THR A 1 84 ? 9.219 -9.720 0.237 1.00 92.50 84 THR A C 1
ATOM 649 O O . THR A 1 84 ? 8.635 -10.535 0.950 1.00 92.50 84 THR A O 1
ATOM 652 N N . LEU A 1 85 ? 8.617 -8.998 -0.696 1.00 96.88 85 LEU A N 1
ATOM 653 C CA . LEU A 1 85 ? 7.229 -9.154 -1.067 1.00 96.88 85 LEU A CA 1
ATOM 654 C C . LEU A 1 85 ? 7.177 -9.817 -2.442 1.00 96.88 85 LEU A C 1
ATOM 656 O O . LEU A 1 85 ? 7.693 -9.277 -3.425 1.00 96.88 85 LEU A O 1
ATOM 660 N N . THR A 1 86 ? 6.555 -10.988 -2.514 1.00 98.00 86 THR A N 1
ATOM 661 C CA . THR A 1 86 ? 6.374 -11.741 -3.756 1.00 98.00 86 THR A CA 1
ATOM 662 C C . THR A 1 86 ? 5.009 -11.417 -4.344 1.00 98.00 86 THR A C 1
ATOM 664 O O . THR A 1 86 ? 3.983 -11.607 -3.695 1.00 98.00 86 THR A O 1
ATOM 667 N N . LEU A 1 87 ? 4.976 -10.917 -5.580 1.00 98.69 87 LEU A N 1
ATOM 668 C CA . LEU A 1 87 ? 3.736 -10.567 -6.262 1.00 98.69 87 LEU A CA 1
ATOM 669 C C . LEU A 1 87 ? 2.943 -11.834 -6.590 1.00 98.69 87 LEU A C 1
ATOM 671 O O . LEU A 1 87 ? 3.392 -12.656 -7.386 1.00 98.69 87 LEU A O 1
ATOM 675 N N . THR A 1 88 ? 1.732 -11.960 -6.061 1.00 98.56 88 THR A N 1
ATOM 676 C CA . THR A 1 88 ? 0.871 -13.129 -6.289 1.00 98.56 88 THR A CA 1
ATOM 677 C C . THR A 1 88 ? -0.235 -12.866 -7.298 1.00 98.56 88 THR A C 1
ATOM 679 O O . THR A 1 88 ? -0.655 -13.780 -8.005 1.00 98.56 88 THR A O 1
ATOM 682 N N . SER A 1 89 ? -0.708 -11.623 -7.416 1.00 98.62 89 SER A N 1
ATOM 683 C CA . SER A 1 89 ? -1.754 -11.279 -8.383 1.00 98.62 89 SER A CA 1
ATOM 684 C C . SER A 1 89 ? -1.800 -9.789 -8.713 1.00 98.62 89 SER A C 1
ATOM 686 O O . SER A 1 89 ? -1.285 -8.940 -7.979 1.00 98.62 89 SER A O 1
ATOM 688 N N . LYS A 1 90 ? -2.434 -9.486 -9.848 1.00 98.44 90 LYS A N 1
ATOM 689 C CA . LYS A 1 90 ? -2.735 -8.130 -10.306 1.00 98.44 90 LYS A CA 1
ATOM 690 C C . LYS A 1 90 ? -4.193 -8.054 -10.723 1.00 98.44 90 LYS A C 1
ATOM 692 O O . LYS A 1 90 ? -4.689 -8.974 -11.369 1.00 98.44 90 LYS A O 1
ATOM 697 N N . GLU A 1 91 ? -4.839 -6.942 -10.417 1.00 97.69 91 GLU A N 1
ATOM 698 C CA . GLU A 1 91 ? -6.232 -6.690 -10.771 1.00 97.69 91 GLU A CA 1
ATOM 699 C C . GLU A 1 91 ? -6.395 -5.251 -11.261 1.00 97.69 91 GLU A C 1
ATOM 701 O O . GLU A 1 91 ? -5.891 -4.313 -10.639 1.00 97.69 91 GLU A O 1
ATOM 706 N N . ASN A 1 92 ? -7.080 -5.068 -12.389 1.00 96.56 92 ASN A N 1
ATOM 707 C CA . ASN A 1 92 ? -7.469 -3.745 -12.862 1.00 96.56 92 ASN A CA 1
ATOM 708 C C . ASN A 1 92 ? -8.800 -3.362 -12.212 1.00 96.56 92 ASN A C 1
ATOM 710 O O . ASN A 1 92 ? -9.772 -4.099 -12.344 1.00 96.56 92 ASN A O 1
ATOM 714 N N . LEU A 1 93 ? -8.827 -2.230 -11.508 1.00 95.25 93 LEU A N 1
ATOM 715 C CA . LEU A 1 93 ? -10.008 -1.806 -10.751 1.00 95.25 93 LEU A CA 1
ATOM 716 C C . LEU A 1 93 ? -10.839 -0.753 -11.488 1.00 95.25 93 LEU A C 1
ATOM 718 O O . LEU A 1 93 ? -12.059 -0.748 -11.367 1.00 95.25 93 LEU A O 1
ATOM 722 N N . ALA A 1 94 ? -10.176 0.166 -12.193 1.00 93.19 94 ALA A N 1
ATOM 723 C CA . ALA A 1 94 ? -10.802 1.223 -12.989 1.00 93.19 94 ALA A CA 1
ATOM 724 C C . ALA A 1 94 ? -9.734 1.947 -13.819 1.00 93.19 94 ALA A C 1
ATOM 726 O O . ALA A 1 94 ? -8.701 2.317 -13.258 1.00 93.19 94 ALA A O 1
ATOM 727 N N . ASP A 1 95 ? -9.985 2.234 -15.102 1.00 92.12 95 ASP A N 1
ATOM 728 C CA . ASP A 1 95 ? -9.054 2.991 -15.961 1.00 92.12 95 ASP A CA 1
ATOM 729 C C . ASP A 1 95 ? -7.606 2.435 -15.844 1.00 92.12 95 ASP A C 1
ATOM 731 O O . ASP A 1 95 ? -7.372 1.230 -15.972 1.00 92.12 95 ASP A O 1
ATOM 735 N N . ASN A 1 96 ? -6.619 3.274 -15.525 1.00 93.44 96 ASN A N 1
ATOM 736 C CA . ASN A 1 96 ? -5.239 2.881 -15.246 1.00 93.44 96 ASN A CA 1
ATOM 737 C C . ASN A 1 96 ? -4.945 2.673 -13.748 1.00 93.44 96 ASN A C 1
ATOM 739 O O . ASN A 1 96 ? -3.791 2.776 -13.327 1.00 93.44 96 ASN A O 1
ATOM 743 N N . VAL A 1 97 ? -5.953 2.394 -12.921 1.00 96.88 97 VAL A N 1
ATOM 744 C CA . VAL A 1 97 ? -5.793 2.027 -11.508 1.00 96.88 97 VAL A CA 1
ATOM 745 C C . VAL A 1 97 ? -5.725 0.511 -11.365 1.00 96.88 97 VAL A C 1
ATOM 747 O O . VAL A 1 97 ? -6.646 -0.214 -11.740 1.00 96.88 97 VAL A O 1
ATOM 750 N N . TRP A 1 98 ? -4.626 0.046 -10.781 1.00 98.19 98 TRP A N 1
ATOM 751 C CA . TRP A 1 98 ? -4.333 -1.368 -10.586 1.00 98.19 98 TRP A CA 1
ATOM 752 C C . TRP A 1 98 ? -4.056 -1.667 -9.118 1.00 98.19 98 TRP A C 1
ATOM 754 O O . TRP A 1 98 ? -3.391 -0.882 -8.436 1.00 98.19 98 TRP A O 1
ATOM 764 N N . ALA A 1 99 ? -4.534 -2.821 -8.664 1.00 98.56 99 ALA A N 1
ATOM 765 C CA . ALA A 1 99 ? -4.163 -3.442 -7.404 1.00 98.56 99 ALA A CA 1
ATOM 766 C C . ALA A 1 99 ? -3.125 -4.541 -7.652 1.00 98.56 99 ALA A C 1
ATOM 768 O O . ALA A 1 99 ? -3.304 -5.407 -8.507 1.00 98.56 99 ALA A O 1
ATOM 769 N N . PHE A 1 100 ? -2.046 -4.506 -6.880 1.00 98.81 100 PHE A N 1
ATOM 770 C CA . PHE A 1 100 ? -0.963 -5.480 -6.874 1.00 98.81 100 PHE A CA 1
ATOM 771 C C . PHE A 1 100 ? -0.949 -6.141 -5.498 1.00 98.81 100 PHE A C 1
ATOM 773 O O . PHE A 1 100 ? -0.788 -5.446 -4.490 1.00 98.81 100 PHE A O 1
ATOM 780 N N . ARG A 1 101 ? -1.161 -7.457 -5.442 1.00 98.69 101 ARG A N 1
ATOM 781 C CA . ARG A 1 101 ? -1.188 -8.212 -4.183 1.00 98.69 101 ARG A CA 1
ATOM 782 C C . ARG A 1 101 ? 0.113 -8.968 -4.011 1.00 98.69 101 ARG A C 1
ATOM 784 O O . ARG A 1 101 ? 0.570 -9.630 -4.942 1.00 98.69 101 ARG A O 1
ATOM 791 N N . PHE A 1 102 ? 0.671 -8.867 -2.819 1.00 98.44 102 PHE A N 1
ATOM 792 C CA . PHE A 1 102 ? 1.932 -9.472 -2.457 1.00 98.44 102 PHE A CA 1
ATOM 793 C C . PHE A 1 102 ? 1.796 -10.308 -1.194 1.00 98.44 102 PHE A C 1
ATOM 795 O O . PHE A 1 102 ? 1.117 -9.913 -0.245 1.00 98.44 102 PHE A O 1
ATOM 802 N N . GLU A 1 103 ? 2.503 -11.426 -1.173 1.00 95.94 103 GLU A N 1
ATOM 803 C CA . GLU A 1 103 ? 2.777 -12.179 0.045 1.00 95.94 103 GLU A CA 1
ATOM 804 C C . GLU A 1 103 ? 4.133 -11.748 0.596 1.00 95.94 103 GLU A C 1
ATOM 806 O O . GLU A 1 103 ? 5.091 -11.583 -0.163 1.00 95.94 103 GLU A O 1
ATOM 811 N N . ALA A 1 104 ? 4.197 -11.524 1.905 1.00 89.69 104 ALA A N 1
ATOM 812 C CA . ALA A 1 104 ? 5.449 -11.252 2.588 1.00 89.69 104 ALA A CA 1
ATOM 813 C C . ALA A 1 104 ? 6.138 -12.577 2.928 1.00 89.69 104 ALA A C 1
ATOM 815 O O . ALA A 1 104 ? 5.501 -13.493 3.449 1.00 89.69 104 ALA A O 1
ATOM 816 N N . ASP A 1 105 ? 7.437 -12.670 2.645 1.00 85.19 105 ASP A N 1
ATOM 817 C CA . ASP A 1 105 ? 8.238 -13.856 2.975 1.00 85.19 105 ASP A CA 1
ATOM 818 C C . ASP A 1 105 ? 8.317 -14.088 4.499 1.00 85.19 105 ASP A C 1
ATOM 820 O O . ASP A 1 105 ? 8.503 -15.217 4.960 1.00 85.19 105 ASP A O 1
ATOM 824 N N . THR A 1 106 ? 8.158 -13.020 5.282 1.00 79.00 106 THR A N 1
ATOM 825 C CA . THR A 1 106 ? 8.106 -13.020 6.746 1.00 79.00 106 THR A CA 1
ATOM 826 C C . THR A 1 106 ? 6.747 -12.501 7.231 1.00 79.00 106 THR A C 1
ATOM 828 O O . THR A 1 106 ? 6.134 -11.653 6.574 1.00 79.00 106 THR A O 1
ATOM 831 N N . PRO A 1 107 ? 6.225 -12.996 8.372 1.00 74.62 107 PRO A N 1
ATOM 832 C CA . PRO A 1 107 ? 4.982 -12.480 8.934 1.00 74.62 107 PRO A CA 1
ATOM 833 C C . PRO A 1 107 ? 5.071 -10.984 9.237 1.00 74.62 107 PRO A C 1
ATOM 835 O O . PRO A 1 107 ? 5.969 -10.534 9.944 1.00 74.62 107 PRO A O 1
ATOM 838 N N . ILE A 1 108 ? 4.086 -10.236 8.751 1.00 80.44 108 ILE A N 1
ATOM 839 C CA . ILE A 1 108 ? 3.968 -8.790 8.926 1.00 80.44 108 ILE A CA 1
ATOM 840 C C . ILE A 1 108 ? 2.569 -8.454 9.434 1.00 80.44 108 ILE A C 1
ATOM 842 O O . ILE A 1 108 ? 1.575 -9.046 9.007 1.00 80.44 108 ILE A O 1
ATOM 846 N N . SER A 1 109 ? 2.488 -7.501 10.355 1.00 80.81 109 SER A N 1
ATOM 847 C CA . SER A 1 109 ? 1.229 -6.989 10.894 1.00 80.81 109 SER A CA 1
ATOM 848 C C . SER A 1 109 ? 1.149 -5.488 10.654 1.00 80.81 109 SER A C 1
ATOM 850 O O . SER A 1 109 ? 2.166 -4.799 10.683 1.00 80.81 109 SER A O 1
ATOM 852 N N . TRP A 1 110 ? -0.053 -4.978 10.405 1.00 90.94 110 TRP A N 1
ATOM 853 C CA . TRP A 1 110 ? -0.288 -3.554 10.189 1.00 90.94 110 TRP A CA 1
ATOM 854 C C . TRP A 1 110 ? -1.669 -3.144 10.678 1.00 90.94 110 TRP A C 1
ATOM 856 O O . TRP A 1 110 ? -2.597 -3.950 10.758 1.00 90.94 110 TRP A O 1
ATOM 866 N N . THR A 1 111 ? -1.822 -1.855 10.955 1.00 92.88 111 THR A N 1
ATOM 867 C CA . THR A 1 111 ? -3.126 -1.247 11.200 1.00 92.88 111 THR A CA 1
ATOM 868 C C . THR A 1 111 ? -3.681 -0.693 9.885 1.00 92.88 111 THR A C 1
ATOM 870 O O . THR A 1 111 ? -2.978 0.036 9.181 1.00 92.88 111 THR A O 1
ATOM 873 N N . PRO A 1 112 ? -4.938 -1.001 9.515 1.00 95.38 112 PRO A N 1
ATOM 874 C CA . PRO A 1 112 ? -5.574 -0.418 8.338 1.00 95.38 112 PRO A CA 1
ATOM 875 C C . PRO A 1 112 ? -5.481 1.115 8.316 1.00 95.38 112 PRO A C 1
ATOM 877 O O . PRO A 1 112 ? -5.865 1.783 9.279 1.00 95.38 112 PRO A O 1
ATOM 880 N N . GLY A 1 113 ? -4.967 1.651 7.206 1.00 96.12 113 GLY A N 1
ATOM 881 C CA . GLY A 1 113 ? -4.632 3.069 7.035 1.00 96.12 113 GLY A CA 1
ATOM 882 C C . GLY A 1 113 ? -3.130 3.362 6.949 1.00 96.12 113 GLY A C 1
ATOM 883 O O . GLY A 1 113 ? -2.745 4.338 6.306 1.00 96.12 113 GLY A O 1
ATOM 884 N N . GLN A 1 114 ? -2.286 2.486 7.504 1.00 98.12 114 GLN A N 1
ATOM 885 C CA . GLN A 1 114 ? -0.827 2.614 7.451 1.00 98.12 114 GLN A CA 1
ATOM 886 C C . GLN A 1 114 ? -0.245 2.454 6.040 1.00 98.12 114 GLN A C 1
ATOM 888 O O . GLN A 1 114 ? -0.874 1.914 5.120 1.00 98.12 114 GLN A O 1
ATOM 893 N N . PHE A 1 115 ? 0.991 2.921 5.878 1.00 97.88 115 PHE A N 1
ATOM 894 C CA . PHE A 1 115 ? 1.775 2.824 4.654 1.00 97.88 115 PHE A CA 1
ATOM 895 C C . PHE A 1 115 ? 3.067 2.035 4.865 1.00 97.88 115 PHE A C 1
ATOM 897 O O . PHE A 1 115 ? 3.533 1.868 5.983 1.00 97.88 115 PHE A O 1
ATOM 904 N N . ILE A 1 116 ? 3.650 1.573 3.762 1.00 96.75 116 ILE A N 1
ATOM 905 C CA . ILE A 1 116 ? 4.965 0.925 3.697 1.00 96.75 116 ILE A CA 1
ATOM 906 C C . ILE A 1 116 ? 5.841 1.623 2.667 1.00 96.75 116 ILE A C 1
ATOM 908 O O . ILE A 1 116 ? 5.328 2.231 1.717 1.00 96.75 116 ILE A O 1
ATOM 912 N N . ARG A 1 117 ? 7.161 1.483 2.810 1.00 96.62 117 ARG A N 1
ATOM 913 C CA . ARG A 1 117 ? 8.113 1.845 1.756 1.00 96.62 117 ARG A CA 1
ATOM 914 C C . ARG A 1 117 ? 8.633 0.595 1.085 1.00 96.62 117 ARG A C 1
ATOM 916 O O . ARG A 1 117 ? 9.215 -0.269 1.735 1.00 96.62 117 ARG A O 1
ATOM 923 N N . VAL A 1 118 ? 8.482 0.534 -0.229 1.00 97.06 118 VAL A N 1
ATOM 924 C CA . VAL A 1 118 ? 9.006 -0.567 -1.036 1.00 97.06 118 VAL A CA 1
ATOM 925 C C . VAL A 1 118 ? 10.063 -0.076 -2.007 1.00 97.06 118 VAL A C 1
ATOM 927 O O . VAL A 1 118 ? 10.047 1.082 -2.431 1.00 97.06 118 VAL A O 1
ATOM 930 N N . GLU A 1 119 ? 10.959 -0.973 -2.387 1.00 97.31 119 GLU A N 1
ATOM 931 C CA . GLU A 1 119 ? 11.943 -0.778 -3.437 1.00 97.31 119 GLU A CA 1
ATOM 932 C C . GLU A 1 119 ? 11.759 -1.813 -4.538 1.00 97.31 119 GLU A C 1
ATOM 934 O O . GLU A 1 119 ? 11.692 -3.016 -4.288 1.00 97.31 119 GLU A O 1
ATOM 939 N N . LEU A 1 120 ? 11.730 -1.325 -5.772 1.00 97.44 120 LEU A N 1
ATOM 940 C CA . LEU A 1 120 ? 11.801 -2.143 -6.969 1.00 97.44 120 LEU A CA 1
ATOM 941 C C . LEU A 1 120 ? 12.999 -1.646 -7.780 1.00 97.44 120 LEU A C 1
ATOM 943 O O . LEU A 1 120 ? 12.876 -0.623 -8.460 1.00 97.44 120 LEU A O 1
ATOM 947 N N . PRO A 1 121 ? 14.162 -2.314 -7.697 1.00 94.06 121 PRO A N 1
ATOM 948 C CA . PRO A 1 121 ? 15.297 -1.994 -8.550 1.00 94.06 121 PRO A CA 1
ATOM 949 C C . PRO A 1 121 ? 14.913 -2.167 -10.023 1.00 94.06 121 PRO A C 1
ATOM 951 O O . PRO A 1 121 ? 14.345 -3.188 -10.408 1.00 94.06 121 PRO A O 1
ATOM 954 N N . HIS A 1 122 ? 15.191 -1.153 -10.837 1.00 94.19 122 HIS A N 1
ATOM 955 C CA . HIS A 1 122 ? 14.918 -1.153 -12.271 1.00 94.19 122 HIS A CA 1
ATOM 956 C C . HIS A 1 122 ? 15.881 -0.205 -12.990 1.00 94.19 122 HIS A C 1
ATOM 958 O O . HIS A 1 122 ? 16.468 0.687 -12.373 1.00 94.19 122 HIS A O 1
ATOM 964 N N . ASP A 1 123 ? 16.038 -0.405 -14.296 1.00 92.00 123 ASP A N 1
ATOM 965 C CA . ASP A 1 123 ? 16.958 0.381 -15.112 1.00 92.00 123 ASP A CA 1
ATOM 966 C C . ASP A 1 123 ? 16.449 1.813 -15.322 1.00 92.00 123 ASP A C 1
ATOM 968 O O . ASP A 1 123 ? 15.257 2.038 -15.537 1.00 92.00 123 ASP A O 1
ATOM 972 N N . ASN A 1 124 ? 17.381 2.772 -15.345 1.00 93.19 124 ASN A N 1
ATOM 973 C CA . ASN A 1 124 ? 17.133 4.192 -15.630 1.00 93.19 124 ASN A CA 1
ATOM 974 C C . ASN A 1 124 ? 16.016 4.820 -14.766 1.00 93.19 124 ASN A C 1
ATOM 976 O O . ASN A 1 124 ? 15.045 5.336 -15.326 1.00 93.19 124 ASN A O 1
ATOM 980 N N . PRO A 1 125 ? 16.127 4.790 -13.424 1.00 94.75 125 PRO A N 1
ATOM 981 C CA . PRO A 1 125 ? 15.113 5.382 -12.561 1.00 94.75 125 PRO A CA 1
ATOM 982 C C . PRO A 1 125 ? 14.995 6.894 -12.796 1.00 94.75 125 PRO A C 1
ATOM 984 O O . PRO A 1 125 ? 15.987 7.589 -13.025 1.00 94.75 125 PRO A O 1
ATOM 987 N N . ASP A 1 126 ? 13.768 7.406 -12.717 1.00 93.69 126 ASP A N 1
ATOM 988 C CA . ASP A 1 126 ? 13.493 8.844 -12.699 1.00 93.69 126 ASP A CA 1
ATOM 989 C C . ASP A 1 126 ? 14.002 9.510 -11.403 1.00 93.69 126 ASP A C 1
ATOM 991 O O . ASP A 1 126 ? 14.549 8.864 -10.509 1.00 93.69 126 ASP A O 1
ATOM 995 N N . ASN A 1 127 ? 13.812 10.827 -11.281 1.00 92.81 127 ASN A N 1
ATOM 996 C CA . ASN A 1 127 ? 14.288 11.609 -10.132 1.00 92.81 127 ASN A CA 1
ATOM 997 C C . ASN A 1 127 ? 13.700 11.165 -8.780 1.00 92.81 127 ASN A C 1
ATOM 999 O O . ASN A 1 127 ? 14.238 11.526 -7.737 1.00 92.81 127 ASN A O 1
ATOM 1003 N N . GLU A 1 128 ? 12.593 10.420 -8.772 1.00 89.50 128 GLU A N 1
ATOM 1004 C CA . GLU A 1 128 ? 12.006 9.878 -7.547 1.00 89.50 128 GLU A CA 1
ATOM 1005 C C . GLU A 1 128 ? 12.636 8.515 -7.158 1.00 89.50 128 GLU A C 1
ATOM 1007 O O . GLU A 1 128 ? 12.385 8.002 -6.065 1.00 89.50 128 GLU A O 1
ATOM 1012 N N . GLY A 1 129 ? 13.468 7.917 -8.020 1.00 94.44 129 GLY A N 1
ATOM 1013 C CA . GLY A 1 129 ? 14.284 6.739 -7.721 1.00 94.44 129 GLY A CA 1
ATOM 1014 C C . GLY A 1 129 ? 13.536 5.401 -7.775 1.00 94.44 129 GLY A C 1
ATOM 1015 O O . GLY A 1 129 ? 12.464 5.273 -8.365 1.00 94.44 129 GLY A O 1
ATOM 1016 N N . THR A 1 130 ? 14.090 4.386 -7.111 1.00 96.19 130 THR A N 1
ATOM 1017 C CA . THR A 1 130 ? 13.569 3.002 -7.061 1.00 96.19 130 THR A CA 1
ATOM 1018 C C . THR A 1 130 ? 12.640 2.728 -5.881 1.00 96.19 130 THR A C 1
ATOM 1020 O O . THR A 1 130 ? 12.085 1.635 -5.784 1.00 96.19 130 THR A O 1
ATOM 1023 N N . LYS A 1 131 ? 12.465 3.700 -4.977 1.00 96.19 131 LYS A N 1
ATOM 1024 C CA . LYS A 1 131 ? 11.721 3.548 -3.720 1.00 96.19 131 LYS A CA 1
ATOM 1025 C C . LYS A 1 131 ? 10.425 4.343 -3.759 1.00 96.19 131 LYS A C 1
ATOM 1027 O O . LYS A 1 131 ? 10.433 5.493 -4.199 1.00 96.19 131 LYS A O 1
ATOM 1032 N N . ARG A 1 132 ? 9.321 3.773 -3.274 1.00 96.62 132 ARG A N 1
ATOM 1033 C CA . ARG A 1 132 ? 8.027 4.466 -3.176 1.00 96.62 132 ARG A CA 1
ATOM 1034 C C . ARG A 1 132 ? 7.270 4.095 -1.911 1.00 96.62 132 ARG A C 1
ATOM 1036 O O . ARG A 1 132 ? 7.324 2.960 -1.446 1.00 96.62 132 ARG A O 1
ATOM 1043 N N . TRP A 1 133 ? 6.542 5.082 -1.406 1.00 97.00 133 TRP A N 1
ATOM 1044 C CA . TRP A 1 133 ? 5.585 4.928 -0.323 1.00 97.00 133 TRP A CA 1
ATOM 1045 C C . TRP A 1 133 ? 4.222 4.539 -0.876 1.00 97.00 133 TRP A C 1
ATOM 1047 O O . TRP A 1 133 ? 3.735 5.164 -1.822 1.00 97.00 133 TRP A O 1
ATOM 1057 N N . PHE A 1 134 ? 3.589 3.548 -0.259 1.00 98.31 134 PHE A N 1
ATOM 1058 C CA . PHE A 1 134 ? 2.218 3.171 -0.570 1.00 98.31 134 PHE A CA 1
ATOM 1059 C C . PHE A 1 134 ? 1.445 2.853 0.698 1.00 98.31 134 PHE A C 1
ATOM 1061 O O . PHE A 1 134 ? 1.905 2.087 1.539 1.00 98.31 134 PHE A O 1
ATOM 1068 N N . THR A 1 135 ? 0.230 3.382 0.795 1.00 98.56 135 THR A N 1
ATOM 1069 C CA . THR A 1 135 ? -0.758 2.888 1.754 1.00 98.56 135 THR A CA 1
ATOM 1070 C C . THR A 1 135 ? -1.071 1.420 1.477 1.00 98.56 135 THR A C 1
ATOM 1072 O O . THR A 1 135 ? -1.308 1.046 0.322 1.00 98.56 135 THR A O 1
ATOM 1075 N N . ILE A 1 136 ? -1.144 0.604 2.528 1.00 98.50 136 ILE A N 1
ATOM 1076 C CA . ILE A 1 136 ? -1.614 -0.775 2.415 1.00 98.50 136 ILE A CA 1
ATOM 1077 C C . ILE A 1 136 ? -3.140 -0.750 2.246 1.00 98.50 136 ILE A C 1
ATOM 1079 O O . ILE A 1 136 ? -3.901 -0.402 3.151 1.00 98.50 136 ILE A O 1
ATOM 1083 N N . SER A 1 137 ? -3.592 -1.119 1.050 1.00 98.25 137 SER A N 1
ATOM 1084 C CA . SER A 1 137 ? -5.006 -1.142 0.644 1.00 98.25 137 SER A CA 1
ATOM 1085 C C . SER A 1 137 ? -5.676 -2.505 0.869 1.00 98.25 137 SER A C 1
ATOM 1087 O O . SER A 1 137 ? -6.644 -2.847 0.199 1.00 98.25 137 SER A O 1
ATOM 1089 N N . SER A 1 138 ? -5.155 -3.292 1.808 1.00 96.75 138 SER A N 1
ATOM 1090 C CA . SER A 1 138 ? -5.727 -4.544 2.312 1.00 96.75 138 SER A CA 1
ATOM 1091 C C . SER A 1 138 ? -5.754 -4.532 3.840 1.00 96.75 138 SER A C 1
ATOM 1093 O O . SER A 1 138 ? -5.217 -3.632 4.493 1.00 96.75 138 SER A O 1
ATOM 1095 N N . THR A 1 139 ? -6.410 -5.530 4.418 1.00 91.69 139 THR A N 1
ATOM 1096 C CA . THR A 1 139 ? -6.478 -5.756 5.864 1.00 91.69 139 THR A CA 1
ATOM 1097 C C . THR A 1 139 ? -5.570 -6.921 6.259 1.00 91.69 139 THR A C 1
ATOM 1099 O O . THR A 1 139 ? -5.366 -7.812 5.433 1.00 91.69 139 THR A O 1
ATOM 1102 N N . PRO A 1 140 ? -5.087 -6.994 7.513 1.00 85.50 140 PRO A N 1
ATOM 1103 C CA . PRO A 1 140 ? -4.346 -8.167 7.984 1.00 85.50 140 PRO A CA 1
ATOM 1104 C C . PRO A 1 140 ? -5.109 -9.489 7.796 1.00 85.50 140 PRO A C 1
ATOM 1106 O O . PRO A 1 140 ? -4.502 -10.526 7.548 1.00 85.50 140 PRO A O 1
ATOM 1109 N N . HIS A 1 141 ? -6.447 -9.451 7.840 1.00 81.12 141 HIS A N 1
ATOM 1110 C CA . HIS A 1 141 ? -7.311 -10.615 7.610 1.00 81.12 141 HIS A CA 1
ATOM 1111 C C . HIS A 1 141 ? -7.276 -11.148 6.175 1.00 81.12 141 HIS A C 1
ATOM 1113 O O . HIS A 1 141 ? -7.619 -12.306 5.956 1.00 81.12 141 HIS A O 1
ATOM 1119 N N . ASP A 1 142 ? -6.872 -10.327 5.203 1.00 85.00 142 ASP A N 1
ATOM 1120 C CA . ASP A 1 142 ? -6.741 -10.763 3.813 1.00 85.00 142 ASP A CA 1
ATOM 1121 C C . ASP A 1 142 ? -5.528 -11.688 3.612 1.00 85.00 142 ASP A C 1
ATOM 1123 O O . ASP A 1 142 ? -5.475 -12.425 2.631 1.00 85.00 142 ASP A O 1
ATOM 1127 N N . GLY A 1 143 ? -4.550 -11.653 4.526 1.00 82.12 143 GLY A N 1
ATOM 1128 C CA . GLY A 1 143 ? -3.330 -12.461 4.446 1.00 82.12 143 GLY A CA 1
ATOM 1129 C C . GLY A 1 143 ? -2.324 -12.002 3.383 1.00 82.12 143 GLY A C 1
ATOM 1130 O O . GLY A 1 143 ? -1.315 -12.667 3.181 1.00 82.12 143 GLY A O 1
ATOM 1131 N N . TYR A 1 144 ? -2.569 -10.870 2.717 1.00 93.62 144 TYR A N 1
ATOM 1132 C CA . TYR A 1 144 ? -1.670 -10.284 1.720 1.00 93.62 144 TYR A CA 1
ATOM 1133 C C . TYR A 1 144 ? -1.574 -8.763 1.863 1.00 93.62 144 TYR A C 1
ATOM 1135 O O . TYR A 1 144 ? -2.514 -8.090 2.298 1.00 93.62 144 TYR A O 1
ATOM 1143 N N . ILE A 1 145 ? -0.455 -8.199 1.411 1.00 97.50 145 ILE A N 1
ATOM 1144 C CA . ILE A 1 145 ? -0.274 -6.755 1.241 1.00 97.50 145 ILE A CA 1
ATOM 1145 C C . ILE A 1 145 ? -0.805 -6.362 -0.134 1.00 97.50 145 ILE A C 1
ATOM 1147 O O . ILE A 1 145 ? -0.364 -6.893 -1.149 1.00 97.50 145 ILE A O 1
ATOM 1151 N N . GLN A 1 146 ? -1.726 -5.402 -0.194 1.00 98.62 146 GLN A N 1
ATOM 1152 C CA . GLN A 1 146 ? -2.200 -4.842 -1.458 1.00 98.62 146 GLN A CA 1
ATOM 1153 C C . GLN A 1 146 ? -1.710 -3.410 -1.644 1.00 98.62 146 GLN A C 1
ATOM 1155 O O . GLN A 1 146 ? -2.102 -2.509 -0.899 1.00 98.62 146 GLN A O 1
ATOM 1160 N N . ILE A 1 147 ? -0.935 -3.179 -2.699 1.00 98.62 147 ILE A N 1
ATOM 1161 C CA . ILE A 1 147 ? -0.605 -1.839 -3.184 1.00 98.62 147 ILE A CA 1
ATOM 1162 C C . ILE A 1 147 ? -1.560 -1.515 -4.327 1.00 98.62 147 ILE A C 1
ATOM 1164 O O . ILE A 1 147 ? -1.554 -2.190 -5.353 1.00 98.62 147 ILE A O 1
ATOM 1168 N N . THR A 1 148 ? -2.359 -0.461 -4.170 1.00 98.56 148 THR A N 1
ATOM 1169 C CA . THR A 1 148 ? -3.231 0.028 -5.244 1.00 98.56 148 THR A CA 1
ATOM 1170 C C . THR A 1 148 ? -2.750 1.389 -5.698 1.00 98.56 148 THR A C 1
ATOM 1172 O O . THR A 1 148 ? -2.601 2.309 -4.893 1.00 98.56 148 THR A O 1
ATOM 1175 N N . THR A 1 149 ? -2.491 1.533 -6.994 1.00 97.94 149 THR A N 1
ATOM 1176 C CA . THR A 1 149 ? -1.983 2.786 -7.547 1.00 97.94 149 THR A CA 1
ATOM 1177 C C . THR A 1 149 ? -2.497 3.048 -8.950 1.00 97.94 149 THR A C 1
ATOM 1179 O O . THR A 1 149 ? -2.838 2.135 -9.701 1.00 97.94 149 THR A O 1
ATOM 1182 N N . ARG A 1 150 ? -2.516 4.328 -9.322 1.00 96.19 150 ARG A N 1
ATOM 1183 C CA . ARG A 1 150 ? -2.667 4.734 -10.715 1.00 96.19 150 ARG A CA 1
ATOM 1184 C C . ARG A 1 150 ? -1.337 4.531 -11.429 1.00 96.19 150 ARG A C 1
ATOM 1186 O O . ARG A 1 150 ? -0.375 5.221 -11.084 1.00 96.19 150 ARG A O 1
ATOM 1193 N N . VAL A 1 151 ? -1.297 3.648 -12.421 1.00 95.94 151 VAL A N 1
ATOM 1194 C CA . VAL A 1 151 ? -0.134 3.412 -13.283 1.00 95.94 151 VAL A CA 1
ATOM 1195 C C . VAL A 1 151 ? 0.025 4.605 -14.226 1.00 95.94 151 VAL A C 1
ATOM 1197 O O . VAL A 1 151 ? -0.818 4.864 -15.082 1.00 95.94 151 VAL A O 1
ATOM 1200 N N . THR A 1 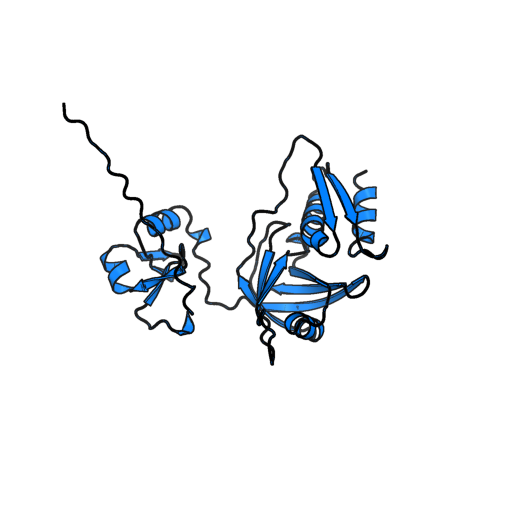152 ? 1.091 5.368 -14.012 1.00 93.50 152 THR A N 1
ATOM 1201 C CA . THR A 1 152 ? 1.477 6.543 -14.808 1.00 93.50 152 THR A CA 1
ATOM 1202 C C . THR A 1 152 ? 2.836 6.290 -15.452 1.00 93.50 152 THR A C 1
ATOM 1204 O O . THR A 1 152 ? 3.457 5.260 -15.198 1.00 93.50 152 THR A O 1
ATOM 1207 N N . ASP A 1 153 ? 3.343 7.242 -16.227 1.00 93.38 153 ASP A N 1
ATOM 1208 C CA . ASP A 1 153 ? 4.605 7.100 -16.973 1.00 93.38 153 ASP A CA 1
ATOM 1209 C C . ASP A 1 153 ? 5.867 7.200 -16.094 1.00 93.38 153 ASP A C 1
ATOM 1211 O O . ASP A 1 153 ? 6.969 7.386 -16.603 1.00 93.38 153 ASP A O 1
ATOM 1215 N N . THR A 1 154 ? 5.731 7.080 -14.768 1.00 95.31 154 THR A N 1
ATOM 1216 C CA . THR A 1 154 ? 6.899 7.038 -13.884 1.00 95.31 154 THR A CA 1
ATOM 1217 C C . THR A 1 154 ? 7.580 5.685 -14.007 1.00 95.31 154 THR A C 1
ATOM 1219 O O . THR A 1 154 ? 6.925 4.640 -14.079 1.00 95.31 154 THR A O 1
ATOM 1222 N N . THR A 1 155 ? 8.906 5.707 -13.991 1.00 97.12 155 THR A N 1
ATOM 1223 C CA . THR A 1 155 ? 9.762 4.531 -14.204 1.00 97.12 155 THR A CA 1
ATOM 1224 C C . THR A 1 155 ? 9.423 3.404 -13.226 1.00 97.12 155 THR A C 1
ATOM 1226 O O . THR A 1 155 ? 9.155 2.279 -13.647 1.00 97.12 155 THR A O 1
ATOM 1229 N N . PHE A 1 156 ? 9.248 3.739 -11.942 1.00 97.88 156 PHE A N 1
ATOM 1230 C CA . PHE A 1 156 ? 8.816 2.797 -10.910 1.00 97.88 156 PHE A CA 1
ATOM 1231 C C . PHE A 1 156 ? 7.469 2.133 -11.230 1.00 97.88 156 PHE A C 1
ATOM 1233 O O . PHE A 1 156 ? 7.315 0.924 -11.076 1.00 97.88 156 PHE A O 1
ATOM 1240 N N . LYS A 1 157 ? 6.459 2.905 -11.653 1.00 96.62 157 LYS A N 1
ATOM 1241 C CA . LYS A 1 157 ? 5.111 2.360 -11.882 1.00 96.62 157 LYS A CA 1
ATOM 1242 C C . LYS A 1 157 ? 5.038 1.537 -13.159 1.00 96.62 157 LYS A C 1
ATOM 1244 O O . LYS A 1 157 ? 4.296 0.558 -13.185 1.00 96.62 157 LYS A O 1
ATOM 1249 N N . GLN A 1 158 ? 5.815 1.896 -14.179 1.00 97.56 158 GLN A N 1
ATOM 1250 C CA . GLN A 1 158 ? 5.990 1.071 -15.372 1.00 97.56 158 GLN A CA 1
ATOM 1251 C C . GLN A 1 158 ? 6.678 -0.252 -15.016 1.00 97.56 158 GLN A C 1
ATOM 1253 O O . GLN A 1 158 ? 6.178 -1.312 -15.385 1.00 97.56 158 GLN A O 1
ATOM 1258 N N . ALA A 1 159 ? 7.742 -0.214 -14.206 1.00 98.06 159 ALA A N 1
ATOM 1259 C CA . ALA A 1 159 ? 8.407 -1.417 -13.709 1.00 98.06 159 ALA A CA 1
ATOM 1260 C C . ALA A 1 159 ? 7.460 -2.299 -12.870 1.00 98.06 159 ALA A C 1
ATOM 1262 O O . ALA A 1 159 ? 7.365 -3.502 -13.107 1.00 98.06 159 ALA A O 1
ATOM 1263 N N . LEU A 1 160 ? 6.690 -1.710 -11.948 1.00 98.19 160 LEU A N 1
ATOM 1264 C CA . LEU A 1 160 ? 5.694 -2.423 -11.139 1.00 98.19 160 LEU A CA 1
ATOM 1265 C C . LEU A 1 160 ? 4.594 -3.050 -12.013 1.00 98.19 160 LEU A C 1
ATOM 1267 O O . LEU A 1 160 ? 4.207 -4.204 -11.821 1.00 98.19 160 LEU A O 1
ATOM 1271 N N . SER A 1 161 ? 4.109 -2.307 -13.011 1.00 97.69 161 SER A N 1
ATOM 1272 C CA . SER A 1 161 ? 3.121 -2.801 -13.971 1.00 97.69 161 SER A CA 1
ATOM 1273 C C . SER A 1 161 ? 3.672 -3.943 -14.829 1.00 97.69 161 SER A C 1
ATOM 1275 O O . SER A 1 161 ? 2.940 -4.897 -15.093 1.00 97.69 161 SER A O 1
ATOM 1277 N N . ALA A 1 162 ? 4.961 -3.924 -15.176 1.00 97.88 162 ALA A N 1
ATOM 1278 C CA . ALA A 1 162 ? 5.628 -4.972 -15.949 1.00 97.88 162 ALA A CA 1
ATOM 1279 C C . ALA A 1 162 ? 6.052 -6.203 -15.119 1.00 97.88 162 ALA A C 1
ATOM 1281 O O . ALA A 1 162 ? 6.219 -7.282 -15.683 1.00 97.88 162 ALA A O 1
ATOM 1282 N N . LEU A 1 163 ? 6.183 -6.081 -13.792 1.00 98.25 163 LEU A N 1
ATOM 1283 C CA . LEU A 1 163 ? 6.659 -7.146 -12.897 1.00 98.25 163 LEU A CA 1
ATOM 1284 C C . LEU A 1 163 ? 5.792 -8.419 -13.003 1.00 98.25 163 LEU A C 1
ATOM 1286 O O . LEU A 1 163 ? 4.618 -8.357 -12.650 1.00 98.25 163 LEU A O 1
ATOM 1290 N N . PRO A 1 164 ? 6.284 -9.578 -13.465 1.00 98.25 164 PRO A N 1
ATOM 1291 C CA . PRO A 1 164 ? 5.449 -10.776 -13.572 1.00 98.25 164 PRO A CA 1
ATOM 1292 C C . PRO A 1 164 ? 4.988 -11.276 -12.195 1.00 98.25 164 PRO A C 1
ATOM 1294 O O . PRO A 1 164 ? 5.635 -11.015 -11.182 1.00 98.25 164 PRO A O 1
ATOM 1297 N N . VAL A 1 165 ? 3.882 -12.029 -12.151 1.00 98.50 165 VAL A N 1
ATOM 1298 C CA . VAL A 1 165 ? 3.518 -12.810 -10.953 1.00 98.50 165 VAL A CA 1
ATOM 1299 C C . VAL A 1 165 ? 4.681 -13.748 -10.600 1.00 98.50 165 VAL A C 1
ATOM 1301 O O . VAL A 1 165 ? 5.296 -14.332 -11.491 1.00 98.50 165 VAL A O 1
ATOM 1304 N N . GLY A 1 166 ? 5.010 -13.841 -9.312 1.00 98.06 166 GLY A N 1
ATOM 1305 C CA . GLY A 1 166 ? 6.232 -14.456 -8.784 1.00 98.06 166 GLY A CA 1
ATOM 1306 C C . GLY A 1 166 ? 7.429 -13.498 -8.706 1.00 98.06 166 GLY A C 1
ATOM 1307 O O . GLY A 1 166 ? 8.440 -13.829 -8.091 1.00 98.06 166 GLY A O 1
ATOM 1308 N N . GLY A 1 167 ? 7.330 -12.306 -9.302 1.00 97.81 167 GLY A N 1
ATOM 1309 C CA . GLY A 1 167 ? 8.322 -11.244 -9.170 1.00 97.81 167 GLY A CA 1
ATOM 1310 C C . GLY A 1 167 ? 8.384 -10.691 -7.745 1.00 97.81 167 GLY A C 1
ATOM 1311 O O . GLY A 1 167 ? 7.390 -10.698 -7.021 1.00 97.81 167 GLY A O 1
ATOM 1312 N N . ARG A 1 168 ? 9.561 -10.208 -7.346 1.00 97.56 168 ARG A N 1
ATOM 1313 C CA . ARG A 1 168 ? 9.873 -9.808 -5.968 1.00 97.56 168 ARG A CA 1
ATOM 1314 C C . ARG A 1 168 ? 10.181 -8.313 -5.885 1.00 97.56 168 ARG A C 1
ATOM 1316 O O . ARG A 1 168 ? 10.827 -7.774 -6.781 1.00 97.56 168 ARG A O 1
ATOM 1323 N N . ILE A 1 169 ? 9.734 -7.668 -4.811 1.00 97.75 169 ILE A N 1
ATOM 1324 C CA . ILE A 1 169 ? 10.114 -6.298 -4.423 1.00 97.75 169 ILE A CA 1
ATOM 1325 C C . ILE A 1 169 ? 10.596 -6.296 -2.974 1.00 97.75 169 ILE A C 1
ATOM 1327 O O . ILE A 1 169 ? 10.169 -7.136 -2.185 1.00 97.75 169 ILE A O 1
ATOM 1331 N N . ASN A 1 170 ? 11.444 -5.344 -2.601 1.00 96.00 170 ASN A N 1
ATOM 1332 C CA . ASN A 1 170 ? 11.932 -5.250 -1.227 1.00 96.00 170 ASN A CA 1
ATOM 1333 C C . ASN A 1 170 ? 10.994 -4.367 -0.400 1.00 96.00 170 ASN A C 1
ATOM 1335 O O . ASN A 1 170 ? 10.623 -3.278 -0.835 1.00 96.00 170 ASN A O 1
ATOM 1339 N N . LEU A 1 171 ? 10.652 -4.804 0.804 1.00 94.19 171 LEU A N 1
ATOM 1340 C CA . LEU A 1 171 ? 10.093 -3.973 1.859 1.00 94.19 171 LEU A CA 1
ATOM 1341 C C . LEU A 1 171 ? 11.262 -3.286 2.571 1.00 94.19 171 LEU A C 1
ATOM 1343 O O . LEU A 1 171 ? 12.072 -3.930 3.232 1.00 94.19 171 LEU A O 1
ATOM 1347 N N . VAL A 1 172 ? 11.384 -1.977 2.374 1.00 89.56 172 VAL A N 1
ATOM 1348 C CA . VAL A 1 172 ? 12.484 -1.177 2.932 1.00 89.56 172 VAL A CA 1
ATOM 1349 C C . VAL A 1 172 ? 12.112 -0.624 4.300 1.00 89.56 172 VAL A C 1
ATOM 1351 O O . VAL A 1 172 ? 12.973 -0.510 5.165 1.00 89.56 172 VAL A O 1
ATOM 1354 N N . GLU A 1 173 ? 10.837 -0.285 4.494 1.00 87.25 173 GLU A N 1
ATOM 1355 C CA . GLU A 1 173 ? 10.320 0.211 5.768 1.00 87.25 173 GLU A CA 1
ATOM 1356 C C . GLU A 1 173 ? 9.019 -0.514 6.111 1.00 87.25 173 GLU A C 1
ATOM 1358 O O . GLU A 1 173 ? 8.130 -0.643 5.260 1.00 87.25 173 GLU A O 1
ATOM 1363 N N . GLN A 1 174 ? 8.947 -0.992 7.356 1.00 88.88 174 GLN A N 1
ATOM 1364 C CA . GLN A 1 174 ? 7.789 -1.676 7.934 1.00 88.88 174 GLN A CA 1
ATOM 1365 C C . GLN A 1 174 ? 6.551 -0.761 7.964 1.00 88.88 174 GLN A C 1
ATOM 1367 O O . GLN A 1 174 ? 6.676 0.447 7.749 1.00 88.88 174 GLN A O 1
ATOM 1372 N N . PRO A 1 175 ? 5.348 -1.308 8.215 1.00 91.69 175 PRO A N 1
ATOM 1373 C CA . PRO A 1 175 ? 4.127 -0.524 8.240 1.00 91.69 175 PRO A CA 1
ATOM 1374 C C . PRO A 1 175 ? 4.197 0.575 9.302 1.00 91.69 175 PRO A C 1
ATOM 1376 O O . PRO A 1 175 ? 4.402 0.296 10.483 1.00 91.69 175 PRO A O 1
ATOM 1379 N N . ASP A 1 176 ? 3.997 1.817 8.873 1.00 91.50 176 ASP A N 1
ATOM 1380 C CA . ASP A 1 176 ? 4.038 3.005 9.724 1.00 91.50 176 ASP A CA 1
ATOM 1381 C C . ASP A 1 176 ? 2.922 3.999 9.347 1.00 91.50 176 ASP A C 1
ATOM 1383 O O . ASP A 1 176 ? 2.175 3.816 8.378 1.00 91.50 176 ASP A O 1
ATOM 1387 N N . GLY A 1 177 ? 2.772 5.043 10.156 1.00 89.75 177 GLY A N 1
ATOM 1388 C CA . GLY A 1 177 ? 1.783 6.098 10.004 1.00 89.75 177 GLY A CA 1
ATOM 1389 C C . GLY A 1 177 ? 0.699 6.047 11.077 1.00 89.75 177 GLY A C 1
ATOM 1390 O O . GLY A 1 177 ? 0.305 4.987 11.563 1.00 89.75 177 GLY A O 1
ATOM 1391 N N . ASP A 1 178 ? 0.196 7.227 11.424 1.00 91.88 178 ASP A N 1
ATOM 1392 C CA . ASP A 1 178 ? -0.853 7.463 12.420 1.00 91.88 178 ASP A CA 1
ATOM 1393 C C . ASP A 1 178 ? -2.231 7.727 11.789 1.00 91.88 178 ASP A C 1
ATOM 1395 O O . ASP A 1 178 ? -3.232 7.866 12.498 1.00 91.88 178 ASP A O 1
ATOM 1399 N N . PHE A 1 179 ? -2.311 7.743 10.453 1.00 95.06 179 PHE A N 1
ATOM 1400 C CA . PHE A 1 179 ? -3.559 7.851 9.702 1.00 95.06 179 PHE A CA 1
ATOM 1401 C C . PHE A 1 179 ? -4.328 6.524 9.731 1.00 95.06 179 PHE A C 1
ATOM 1403 O O . PHE A 1 179 ? -4.441 5.811 8.737 1.00 95.06 179 PHE A O 1
ATOM 1410 N N . VAL A 1 180 ? -4.837 6.189 10.912 1.00 95.31 180 VAL A N 1
ATOM 1411 C CA . VAL A 1 180 ? -5.601 4.976 11.224 1.00 95.31 180 VAL A CA 1
ATOM 1412 C C . VAL A 1 180 ? -6.987 5.349 11.746 1.00 95.31 180 VAL A C 1
ATOM 1414 O O . VAL A 1 180 ? -7.230 6.504 12.108 1.00 95.31 180 VAL A O 1
ATOM 1417 N N . TRP A 1 181 ? -7.909 4.3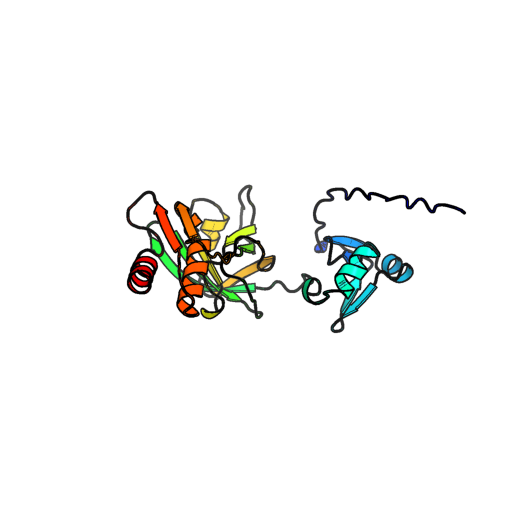83 11.800 1.00 92.31 181 TRP A N 1
ATOM 1418 C CA . TRP A 1 181 ? -9.245 4.621 12.356 1.00 92.31 181 TRP A CA 1
ATOM 1419 C C . TRP A 1 181 ? -9.164 5.213 13.769 1.00 92.31 181 TRP A C 1
ATOM 1421 O O . TRP A 1 181 ? -8.567 4.617 14.664 1.00 92.31 181 TRP A O 1
ATOM 1431 N N . GLN A 1 182 ? -9.830 6.348 13.972 1.00 92.12 182 GLN A N 1
ATOM 1432 C CA . GLN A 1 182 ? -9.957 6.995 15.274 1.00 92.12 182 GLN A CA 1
ATOM 1433 C C . GLN A 1 182 ? -11.357 6.753 15.828 1.00 92.12 182 GLN A C 1
ATOM 1435 O O . GLN A 1 182 ? -12.351 7.073 15.174 1.00 92.12 182 GLN A O 1
ATOM 1440 N N . GLU A 1 183 ? -11.443 6.198 17.035 1.00 91.31 183 GLU A N 1
ATOM 1441 C CA . GLU A 1 183 ? -12.735 6.025 17.695 1.00 91.31 183 GLU A CA 1
ATOM 1442 C C . GLU A 1 183 ? -13.356 7.374 18.047 1.00 91.31 183 GLU A C 1
ATOM 1444 O O . GLU A 1 183 ? -12.684 8.301 18.501 1.00 91.31 183 GLU A O 1
ATOM 1449 N N . SER A 1 184 ? -14.664 7.477 17.834 1.00 91.56 184 SER A N 1
ATOM 1450 C CA . SER A 1 184 ? -15.421 8.707 18.026 1.00 91.56 184 SER A CA 1
ATOM 1451 C C . SER A 1 184 ? -16.847 8.383 18.453 1.00 91.56 184 SER A C 1
ATOM 1453 O O . SER A 1 184 ? -17.486 7.492 17.897 1.00 91.56 184 SER A O 1
ATOM 1455 N N . GLU A 1 185 ? -17.378 9.157 19.400 1.00 91.31 185 GLU A N 1
ATOM 1456 C CA . GLU A 1 185 ? -18.804 9.125 19.754 1.00 91.31 185 GLU A CA 1
ATOM 1457 C C . GLU A 1 185 ? -19.683 9.818 18.696 1.00 91.31 185 GLU A C 1
ATOM 1459 O O . GLU A 1 185 ? -20.900 9.644 18.669 1.00 91.31 185 GLU A O 1
ATOM 1464 N N . LYS A 1 186 ? -19.073 10.623 17.817 1.00 93.44 186 LYS A N 1
ATOM 1465 C CA . LYS A 1 186 ? -19.741 11.319 16.710 1.00 93.44 186 LYS A CA 1
ATOM 1466 C C . LYS A 1 186 ? -19.489 10.591 15.388 1.00 93.44 186 LYS A C 1
ATOM 1468 O O . LYS A 1 186 ? -18.371 10.104 15.202 1.00 93.44 186 LYS A O 1
ATOM 1473 N N . PRO A 1 187 ? -20.457 10.584 14.452 1.00 92.88 187 PRO A N 1
ATOM 1474 C CA . PRO A 1 187 ? -20.241 10.034 13.119 1.00 92.88 187 PRO A CA 1
ATOM 1475 C C . PRO A 1 187 ? -19.015 10.649 12.441 1.00 92.88 187 PRO A C 1
ATOM 1477 O O . PRO A 1 187 ? -18.824 11.868 12.474 1.00 92.88 187 PRO A O 1
ATOM 1480 N N . LEU A 1 188 ? -18.192 9.803 11.827 1.00 95.12 188 LEU A N 1
ATOM 1481 C CA . LEU A 1 188 ? -17.016 10.224 11.072 1.00 95.12 188 LEU A CA 1
ATOM 1482 C C . LEU A 1 188 ? -17.411 10.636 9.649 1.00 95.12 188 LEU A C 1
ATOM 1484 O O . LEU A 1 188 ? -18.339 10.081 9.060 1.00 95.12 188 LEU A O 1
ATOM 1488 N N . VAL A 1 189 ? -16.677 11.583 9.067 1.00 96.19 189 VAL A N 1
ATOM 1489 C CA . VAL A 1 189 ? -16.797 11.925 7.643 1.00 96.19 189 VAL A CA 1
ATOM 1490 C C . VAL A 1 189 ? -15.441 11.727 6.984 1.00 96.19 189 VAL A C 1
ATOM 1492 O O . VAL A 1 189 ? -14.463 12.375 7.351 1.00 96.19 189 VAL A O 1
ATOM 1495 N N . PHE A 1 190 ? -15.390 10.830 6.006 1.00 96.31 190 PHE A N 1
ATOM 1496 C CA . PHE A 1 190 ? -14.215 10.552 5.191 1.00 96.31 190 PHE A CA 1
ATOM 1497 C C . PHE A 1 190 ? -14.375 11.223 3.836 1.00 96.31 190 PHE A C 1
ATOM 1499 O O . PHE A 1 190 ? -15.404 11.070 3.185 1.00 96.31 190 PHE A O 1
ATOM 1506 N N . ILE A 1 191 ? -13.359 11.966 3.404 1.00 97.06 191 ILE A N 1
ATOM 1507 C CA . ILE A 1 191 ? -13.360 12.653 2.112 1.00 97.06 191 ILE A CA 1
ATOM 1508 C C . ILE A 1 191 ? -12.167 12.142 1.318 1.00 97.06 191 ILE A C 1
ATOM 1510 O O . ILE A 1 191 ? -11.023 12.316 1.731 1.00 97.06 191 ILE A O 1
ATOM 1514 N N . ALA A 1 192 ? -12.439 11.515 0.178 1.00 96.81 192 ALA A N 1
ATOM 1515 C CA . ALA A 1 192 ? -11.426 10.899 -0.664 1.00 96.81 192 ALA A CA 1
ATOM 1516 C C . ALA A 1 192 ? -11.507 11.403 -2.107 1.00 96.81 192 ALA A C 1
ATOM 1518 O O . ALA A 1 192 ? -12.589 11.598 -2.665 1.00 96.81 192 ALA A O 1
ATOM 1519 N N . GLY A 1 193 ? -10.337 11.562 -2.727 1.00 94.94 193 GLY A N 1
ATOM 1520 C CA . GLY A 1 193 ? -10.193 11.913 -4.136 1.00 94.94 193 GLY A CA 1
ATOM 1521 C C . GLY A 1 193 ? -9.284 10.928 -4.866 1.00 94.94 193 GLY A C 1
ATOM 1522 O O . GLY A 1 193 ? -8.135 10.725 -4.469 1.00 94.94 193 GLY A O 1
ATOM 1523 N N . GLY A 1 194 ? -9.771 10.330 -5.955 1.00 93.94 194 GLY A N 1
ATOM 1524 C CA . GLY A 1 194 ? -8.980 9.429 -6.796 1.00 93.94 194 GLY A CA 1
ATOM 1525 C C . GLY A 1 194 ? -8.360 8.269 -6.009 1.00 93.94 194 GLY A C 1
ATOM 1526 O O . GLY A 1 194 ? -9.077 7.509 -5.365 1.00 93.94 194 GLY A O 1
ATOM 1527 N N . ILE A 1 195 ? -7.029 8.126 -6.074 1.00 95.50 195 ILE A N 1
ATOM 1528 C CA . ILE A 1 195 ? -6.302 7.044 -5.389 1.00 95.50 195 ILE A CA 1
ATOM 1529 C C . ILE A 1 195 ? -6.170 7.261 -3.876 1.00 95.50 195 ILE A C 1
ATOM 1531 O O . ILE A 1 195 ? -5.917 6.306 -3.154 1.00 95.50 195 ILE A O 1
ATOM 1535 N N . GLY A 1 196 ? -6.420 8.476 -3.374 1.00 96.38 196 GLY A N 1
ATOM 1536 C CA . GLY A 1 196 ? -6.433 8.769 -1.933 1.00 96.38 196 GLY A CA 1
ATOM 1537 C C . GLY A 1 196 ? -7.528 8.029 -1.151 1.00 96.38 196 GLY A C 1
ATOM 1538 O O . GLY A 1 196 ? -7.661 8.219 0.050 1.00 96.38 196 GLY A O 1
ATOM 1539 N N . ILE A 1 197 ? -8.320 7.193 -1.825 1.00 97.62 197 ILE A N 1
ATOM 1540 C CA . ILE A 1 197 ? -9.301 6.290 -1.228 1.00 97.62 197 ILE A CA 1
ATOM 1541 C C . ILE A 1 197 ? -8.674 5.097 -0.492 1.00 97.62 197 ILE A C 1
ATOM 1543 O O . ILE A 1 197 ? -9.311 4.519 0.384 1.00 97.62 197 ILE A O 1
ATOM 1547 N N . THR A 1 198 ? -7.439 4.714 -0.832 1.00 98.25 198 THR A N 1
ATOM 1548 C CA . THR A 1 198 ? -6.793 3.487 -0.339 1.00 98.25 198 THR A CA 1
ATOM 1549 C C . THR A 1 198 ? -6.747 3.322 1.187 1.00 98.25 198 THR A C 1
ATOM 1551 O O . THR A 1 198 ? -7.049 2.210 1.627 1.00 98.25 198 THR A O 1
ATOM 1554 N N . PRO A 1 199 ? -6.446 4.346 2.018 1.00 98.12 199 PRO A N 1
ATOM 1555 C CA . PRO A 1 199 ? -6.496 4.180 3.473 1.00 98.12 199 PRO A CA 1
ATOM 1556 C C . PRO A 1 199 ? -7.923 3.951 3.979 1.00 98.12 199 PRO A C 1
ATOM 1558 O O . PRO A 1 199 ? -8.156 3.068 4.800 1.00 98.12 199 PRO A O 1
ATOM 1561 N N . PHE A 1 200 ? -8.905 4.692 3.459 1.00 97.56 200 PHE A N 1
ATOM 1562 C CA . PHE A 1 200 ? -10.300 4.519 3.869 1.00 97.56 200 PHE A CA 1
ATOM 1563 C C . PHE A 1 200 ? -10.855 3.161 3.447 1.00 97.56 200 PHE A C 1
ATOM 1565 O O . PHE A 1 200 ? -11.628 2.566 4.193 1.00 97.56 200 PHE A O 1
ATOM 1572 N N . TYR A 1 201 ? -10.438 2.651 2.284 1.00 97.50 201 TYR A N 1
ATOM 1573 C CA . TYR A 1 201 ? -10.800 1.309 1.843 1.00 97.50 201 TYR A CA 1
ATOM 1574 C C . TYR A 1 201 ? -10.344 0.250 2.851 1.00 97.50 201 TYR A C 1
ATOM 1576 O O . TYR A 1 201 ? -11.177 -0.527 3.316 1.00 97.50 201 TYR A O 1
ATOM 1584 N N . SER A 1 202 ? -9.067 0.242 3.254 1.00 97.31 202 SER A N 1
ATOM 1585 C CA . SER A 1 202 ? -8.591 -0.752 4.223 1.00 97.31 202 SER A CA 1
ATOM 1586 C C . SER A 1 202 ? -9.245 -0.580 5.599 1.00 97.31 202 SER A C 1
ATOM 1588 O O . SER A 1 202 ? -9.641 -1.579 6.201 1.00 97.31 202 SER A O 1
ATOM 1590 N N . MET A 1 203 ? -9.452 0.654 6.075 1.00 95.62 203 MET A N 1
ATOM 1591 C CA . MET A 1 203 ? -10.158 0.921 7.340 1.00 95.62 203 MET A CA 1
ATOM 1592 C C . MET A 1 203 ? -11.598 0.396 7.341 1.00 95.62 203 MET A C 1
ATOM 1594 O O . MET A 1 203 ? -11.996 -0.336 8.250 1.00 95.62 203 MET A O 1
ATOM 1598 N N . LEU A 1 204 ? -12.387 0.760 6.325 1.00 93.88 204 LEU A N 1
ATOM 1599 C CA . LEU A 1 204 ? -13.794 0.370 6.219 1.00 93.88 204 LEU A CA 1
ATOM 1600 C C . LEU A 1 204 ? -13.934 -1.139 6.003 1.00 93.88 204 LEU A C 1
ATOM 1602 O O . LEU A 1 204 ? -14.794 -1.771 6.619 1.00 93.88 204 LEU A O 1
ATOM 1606 N N . LYS A 1 205 ? -13.051 -1.738 5.195 1.00 92.06 205 LYS A N 1
ATOM 1607 C CA . LYS A 1 205 ? -13.004 -3.189 4.994 1.00 92.06 205 LYS A CA 1
ATOM 1608 C C . LYS A 1 205 ? -12.723 -3.929 6.306 1.00 92.06 205 LYS A C 1
ATOM 1610 O O . LYS A 1 205 ? -13.423 -4.893 6.615 1.00 92.06 205 LYS A O 1
ATOM 1615 N N . ALA A 1 206 ? -11.763 -3.460 7.106 1.00 88.94 206 ALA A N 1
ATOM 1616 C CA . ALA A 1 206 ? -11.432 -4.074 8.393 1.00 88.94 206 ALA A CA 1
ATOM 1617 C C . ALA A 1 206 ? -12.570 -3.950 9.417 1.00 88.94 206 ALA A C 1
ATOM 1619 O O . ALA A 1 206 ? -12.909 -4.932 10.074 1.00 88.94 206 ALA A O 1
ATOM 1620 N N . ARG A 1 207 ? -13.204 -2.773 9.511 1.00 87.56 207 ARG A N 1
ATOM 1621 C CA . ARG A 1 207 ? -14.389 -2.551 10.360 1.00 87.56 207 ARG A CA 1
ATOM 1622 C C . ARG A 1 207 ? -15.547 -3.473 9.991 1.00 87.56 207 ARG A C 1
ATOM 1624 O O . ARG A 1 207 ? -16.163 -4.074 10.866 1.00 87.56 207 ARG A O 1
ATOM 1631 N N . GLY A 1 208 ? -15.814 -3.614 8.692 1.00 81.19 208 GLY A N 1
ATOM 1632 C CA . GLY A 1 208 ? -16.841 -4.524 8.195 1.00 81.19 208 GLY A CA 1
ATOM 1633 C C . GLY A 1 208 ? -16.547 -5.989 8.534 1.00 81.19 208 GLY A C 1
ATOM 1634 O O . GLY A 1 208 ? -17.471 -6.735 8.847 1.00 81.19 208 GLY A O 1
ATOM 1635 N N . HIS A 1 209 ? -15.274 -6.404 8.515 1.00 77.94 209 HIS A N 1
ATOM 1636 C CA . HIS A 1 209 ? -14.868 -7.761 8.894 1.00 77.94 209 HIS A CA 1
ATOM 1637 C C . HIS A 1 209 ? -15.020 -8.029 10.399 1.00 77.94 209 HIS A C 1
ATOM 1639 O O . HIS A 1 209 ? -15.471 -9.105 10.785 1.00 77.94 209 HIS A O 1
ATOM 1645 N N . SER A 1 210 ? -14.688 -7.055 11.253 1.00 75.12 210 SER A N 1
ATOM 1646 C CA . SER A 1 210 ? -14.800 -7.195 12.712 1.00 75.12 210 SER A CA 1
ATOM 1647 C C . SER A 1 210 ? -16.240 -7.101 13.236 1.00 75.12 210 SER A C 1
ATOM 1649 O O . SER A 1 210 ? -16.476 -7.347 14.419 1.00 75.12 210 SER A O 1
ATOM 1651 N N . GLY A 1 211 ? -17.205 -6.728 12.385 1.00 75.25 211 GLY A N 1
ATOM 1652 C CA . GLY A 1 211 ? -18.601 -6.508 12.774 1.00 75.25 211 GLY A CA 1
AT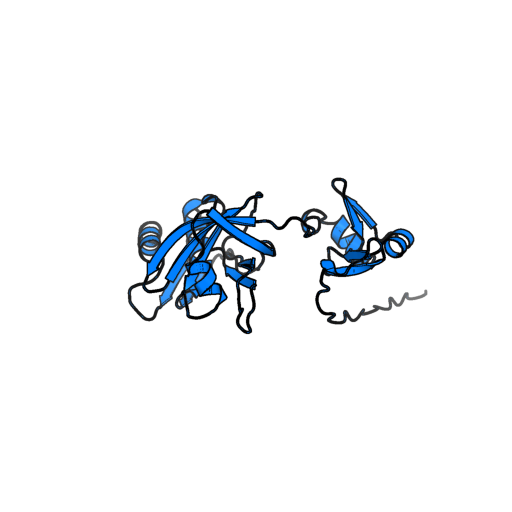OM 1653 C C . GLY A 1 211 ? -18.803 -5.284 13.673 1.00 75.25 211 GLY A C 1
ATOM 1654 O O . GLY A 1 211 ? -19.875 -5.112 14.253 1.00 75.25 211 GLY A O 1
ATOM 1655 N N . GLN A 1 212 ? -17.781 -4.437 13.811 1.00 76.94 212 GLN A N 1
ATOM 1656 C CA . GLN A 1 212 ? -17.873 -3.208 14.585 1.00 76.94 212 GLN A CA 1
ATOM 1657 C C . GLN A 1 212 ? -18.803 -2.198 13.893 1.00 76.94 212 GLN A C 1
ATOM 1659 O O . GLN A 1 212 ? -18.879 -2.171 12.662 1.00 76.94 212 GLN A O 1
ATOM 1664 N N . PRO A 1 213 ? -19.490 -1.325 14.652 1.00 81.75 213 PRO A N 1
ATOM 1665 C CA . PRO A 1 213 ? -20.314 -0.279 14.063 1.00 81.75 213 PRO A CA 1
ATOM 1666 C C . PRO A 1 213 ? -19.501 0.628 13.132 1.00 81.75 213 PRO A C 1
ATOM 1668 O O . PRO A 1 213 ? -18.447 1.145 13.510 1.00 81.75 213 PRO A O 1
ATOM 1671 N N . VAL A 1 214 ? -20.028 0.855 11.929 1.00 83.81 214 VAL A N 1
ATOM 1672 C CA . VAL A 1 214 ? -19.492 1.815 10.958 1.00 83.81 214 VAL A CA 1
ATOM 1673 C C . VAL A 1 214 ? -20.373 3.059 10.996 1.00 83.81 214 VAL A C 1
ATOM 1675 O O . VAL A 1 214 ? -21.284 3.217 10.195 1.00 83.81 214 VAL A O 1
ATOM 1678 N N . SER A 1 215 ? -20.131 3.941 11.968 1.00 89.69 215 SER A N 1
ATOM 1679 C CA . SER A 1 215 ? -20.770 5.264 12.011 1.00 89.69 215 SER A CA 1
ATOM 1680 C C . SER A 1 215 ? -19.924 6.255 11.209 1.00 89.69 215 SER A C 1
ATOM 1682 O O . SER A 1 215 ? -19.214 7.089 11.773 1.00 89.69 215 SER A O 1
ATOM 1684 N N . ALA A 1 216 ? -19.910 6.095 9.883 1.00 91.75 216 ALA A N 1
ATOM 1685 C CA . ALA A 1 216 ? -19.089 6.906 8.990 1.00 91.75 216 ALA A CA 1
ATOM 1686 C C . ALA A 1 216 ? -19.789 7.193 7.656 1.00 91.75 216 ALA A C 1
ATOM 1688 O O . ALA A 1 216 ? -20.432 6.324 7.080 1.00 91.75 216 ALA A O 1
ATOM 1689 N N . THR A 1 217 ? -19.614 8.407 7.136 1.00 94.25 217 THR A N 1
ATOM 1690 C CA . THR A 1 217 ? -19.996 8.783 5.768 1.00 94.25 217 THR A CA 1
ATOM 1691 C C . THR A 1 217 ? -18.743 8.941 4.917 1.00 94.25 217 THR A C 1
ATOM 1693 O O . THR A 1 217 ? -17.869 9.736 5.256 1.00 94.25 217 THR A O 1
ATOM 1696 N N . LEU A 1 218 ? -18.666 8.225 3.794 1.00 95.00 218 LEU A N 1
ATOM 1697 C CA . LEU A 1 218 ? -17.609 8.390 2.798 1.00 95.00 218 LEU A CA 1
ATOM 1698 C C . LEU A 1 218 ? -18.109 9.259 1.638 1.00 95.00 218 LEU A C 1
ATOM 1700 O O . LEU A 1 218 ? -19.027 8.883 0.915 1.00 95.00 218 LEU A O 1
ATOM 1704 N N . ILE A 1 219 ? -17.458 10.400 1.432 1.00 95.38 219 ILE A N 1
ATOM 1705 C CA . ILE A 1 219 ? -17.603 11.244 0.248 1.00 95.38 219 ILE A CA 1
ATOM 1706 C C . ILE A 1 219 ? -16.425 10.930 -0.669 1.00 95.38 219 ILE A C 1
ATOM 1708 O O . ILE A 1 219 ? -15.288 11.317 -0.390 1.00 95.38 219 ILE A O 1
ATOM 1712 N N . TYR A 1 220 ? -16.694 10.213 -1.758 1.00 95.06 220 TYR A N 1
ATOM 1713 C CA . TYR A 1 220 ? -15.664 9.767 -2.687 1.00 95.06 220 TYR A CA 1
ATOM 1714 C C . TYR A 1 220 ? -15.870 10.355 -4.084 1.00 95.06 220 TYR A C 1
ATOM 1716 O O . TYR A 1 220 ? -16.922 10.168 -4.689 1.00 95.06 220 TYR A O 1
ATOM 1724 N N . ASN A 1 221 ? -14.854 11.060 -4.592 1.00 94.44 221 ASN A N 1
ATOM 1725 C CA . ASN A 1 221 ? -14.877 11.678 -5.914 1.00 94.44 221 ASN A CA 1
ATOM 1726 C C . ASN A 1 221 ? -13.712 11.217 -6.809 1.00 94.44 221 ASN A C 1
ATOM 1728 O O . ASN A 1 221 ? -12.575 11.040 -6.358 1.00 94.44 221 ASN A O 1
ATOM 1732 N N . GLY A 1 222 ? -13.975 11.106 -8.110 1.00 91.06 222 GLY A N 1
ATOM 1733 C CA . GLY A 1 222 ? -12.983 10.813 -9.144 1.00 91.06 222 GLY A CA 1
ATOM 1734 C C . GLY A 1 222 ? -13.219 11.636 -10.408 1.00 91.06 222 GLY A C 1
ATOM 1735 O O . GLY A 1 222 ? -14.080 12.507 -10.450 1.00 91.06 222 GLY A O 1
ATOM 1736 N N . ARG A 1 223 ? -12.407 11.394 -11.444 1.00 85.56 223 ARG A N 1
ATOM 1737 C CA . ARG A 1 223 ? -12.571 12.066 -12.749 1.00 85.56 223 ARG A CA 1
ATOM 1738 C C . ARG A 1 223 ? -13.729 11.490 -13.567 1.00 85.56 223 ARG A C 1
ATOM 1740 O O . ARG A 1 223 ? -14.249 12.180 -14.435 1.00 85.56 223 ARG A O 1
ATOM 1747 N N . THR A 1 224 ? -14.073 10.234 -13.313 1.00 86.62 224 THR A N 1
ATOM 1748 C CA . THR A 1 224 ? -15.118 9.460 -13.985 1.00 86.62 224 THR A CA 1
ATOM 1749 C C . THR A 1 224 ? -15.933 8.712 -12.928 1.00 86.62 224 THR A C 1
ATOM 1751 O O . THR A 1 224 ? -15.513 8.617 -11.772 1.00 86.62 224 THR A O 1
ATOM 1754 N N . ASP A 1 225 ? -17.076 8.152 -13.329 1.00 84.25 225 ASP A N 1
ATOM 1755 C CA . ASP A 1 225 ? -17.919 7.317 -12.457 1.00 84.25 225 ASP A CA 1
ATOM 1756 C C . ASP A 1 225 ? -17.353 5.901 -12.230 1.00 84.25 225 ASP A C 1
ATOM 1758 O O . ASP A 1 225 ? -17.872 5.141 -11.400 1.00 84.25 225 ASP A O 1
ATOM 1762 N N . GLU A 1 226 ? -16.296 5.549 -12.968 1.00 87.38 226 GLU A N 1
ATOM 1763 C CA . GLU A 1 226 ? -15.486 4.347 -12.779 1.00 87.38 226 GLU A CA 1
ATOM 1764 C C . GLU A 1 226 ? -14.469 4.602 -11.665 1.00 87.38 226 GLU A C 1
ATOM 1766 O O . GLU A 1 226 ? -13.353 5.080 -11.881 1.00 87.38 226 GLU A O 1
ATOM 1771 N N . LEU A 1 227 ? -14.897 4.321 -10.438 1.00 93.19 227 LEU A N 1
ATOM 1772 C CA . LEU A 1 227 ? -14.093 4.505 -9.240 1.00 93.19 227 LEU A CA 1
ATOM 1773 C C . LEU A 1 227 ? -13.544 3.152 -8.755 1.00 93.19 227 LEU A C 1
ATOM 1775 O O . LEU A 1 227 ? -14.313 2.190 -8.677 1.00 93.19 227 LEU A O 1
ATOM 1779 N N . PRO A 1 228 ? -12.253 3.047 -8.384 1.00 95.31 228 PRO A N 1
ATOM 1780 C CA . PRO A 1 228 ? -11.732 1.835 -7.761 1.00 95.31 228 PRO A CA 1
ATOM 1781 C C . PRO A 1 228 ? -12.476 1.535 -6.451 1.00 95.31 228 PRO A C 1
ATOM 1783 O O . PRO A 1 228 ? -12.813 2.448 -5.695 1.00 95.31 228 PRO A O 1
ATOM 1786 N N . PHE A 1 229 ? -12.708 0.247 -6.188 1.00 95.38 229 PHE A N 1
ATOM 1787 C CA . PHE A 1 229 ? -13.424 -0.278 -5.013 1.00 95.38 229 PHE A CA 1
ATOM 1788 C C . PHE A 1 229 ? -14.914 0.092 -4.907 1.00 95.38 229 PHE A C 1
ATOM 1790 O O . PHE A 1 229 ? -15.526 -0.065 -3.848 1.00 95.38 229 PHE A O 1
ATOM 1797 N N . LYS A 1 230 ? -15.515 0.630 -5.976 1.00 92.00 230 LYS A N 1
ATOM 1798 C CA . LYS A 1 230 ? -16.909 1.095 -5.957 1.00 92.00 230 LYS A CA 1
ATOM 1799 C C . LYS A 1 230 ? -17.890 -0.006 -5.559 1.00 92.00 230 LYS A C 1
ATOM 1801 O O . LYS A 1 230 ? -18.754 0.238 -4.721 1.00 92.00 230 LYS A O 1
ATOM 1806 N N . VAL A 1 231 ? -17.745 -1.200 -6.133 1.00 91.50 231 VAL A N 1
ATOM 1807 C CA . VAL A 1 231 ? -18.644 -2.334 -5.869 1.00 91.50 231 VAL A CA 1
ATOM 1808 C C . VAL A 1 231 ? -18.602 -2.706 -4.388 1.00 91.50 231 VAL A C 1
ATOM 1810 O O . VAL A 1 231 ? -19.643 -2.818 -3.744 1.00 91.50 231 VAL A O 1
ATOM 1813 N N . GLU A 1 232 ? -17.406 -2.805 -3.816 1.00 92.25 232 GLU A N 1
ATOM 1814 C CA . GLU A 1 232 ? -17.204 -3.156 -2.415 1.00 92.25 232 GLU A CA 1
ATOM 1815 C C . GLU A 1 232 ? -17.770 -2.097 -1.466 1.00 92.25 232 GLU A C 1
ATOM 1817 O O . GLU A 1 232 ? -18.355 -2.444 -0.437 1.00 92.25 232 GLU A O 1
ATOM 1822 N N . PHE A 1 233 ? -17.649 -0.809 -1.806 1.00 92.31 233 PHE A N 1
ATOM 1823 C CA . PHE A 1 233 ? -18.265 0.261 -1.020 1.00 92.31 233 PHE A CA 1
ATOM 1824 C C . PHE A 1 233 ? -19.790 0.256 -1.111 1.00 92.31 233 PHE A C 1
ATOM 1826 O O . PHE A 1 233 ? -20.452 0.440 -0.090 1.00 92.31 233 PHE A O 1
ATOM 1833 N N . GLU A 1 234 ? -20.367 0.009 -2.287 1.00 90.81 234 GLU A N 1
ATOM 1834 C CA . GLU A 1 234 ? -21.820 -0.119 -2.438 1.00 90.81 234 GLU A CA 1
ATOM 1835 C C . GLU A 1 234 ? -22.364 -1.306 -1.630 1.00 90.81 234 GLU A C 1
ATOM 1837 O O . GLU A 1 234 ? -23.399 -1.197 -0.971 1.00 90.81 234 GLU A O 1
ATOM 1842 N N . GLU A 1 235 ? -21.657 -2.436 -1.625 1.00 89.56 235 GLU A N 1
ATOM 1843 C CA . GLU A 1 235 ? -22.008 -3.600 -0.809 1.00 89.56 235 GLU A CA 1
ATOM 1844 C C . GLU A 1 235 ? -21.839 -3.353 0.693 1.00 89.56 235 GLU A C 1
ATOM 1846 O O . GLU A 1 235 ? -22.650 -3.824 1.494 1.00 89.56 235 GLU A O 1
ATOM 1851 N N . ALA A 1 236 ? -20.793 -2.631 1.101 1.00 86.88 236 ALA A N 1
ATOM 1852 C CA . ALA A 1 236 ? -20.593 -2.241 2.493 1.00 86.88 236 ALA A CA 1
ATOM 1853 C C . ALA A 1 236 ? -21.688 -1.272 2.963 1.00 86.88 236 ALA A C 1
ATOM 1855 O O . ALA A 1 236 ? -22.262 -1.480 4.028 1.00 86.88 236 ALA A O 1
ATOM 1856 N N . SER A 1 237 ? -22.045 -0.280 2.143 1.00 87.44 237 SER A N 1
ATOM 1857 C CA . SER A 1 237 ? -23.108 0.684 2.447 1.00 87.44 237 SER A CA 1
ATOM 1858 C C . SER A 1 237 ? -24.474 0.010 2.598 1.00 87.44 237 SER A C 1
ATOM 1860 O O . SER A 1 237 ? -25.221 0.344 3.509 1.00 87.44 237 SER A O 1
ATOM 1862 N N . ARG A 1 238 ? -24.792 -1.014 1.791 1.00 87.12 238 ARG A N 1
ATOM 1863 C CA . ARG A 1 238 ? -26.035 -1.793 1.976 1.00 87.12 238 ARG A CA 1
ATOM 1864 C C . ARG A 1 238 ? -26.072 -2.571 3.297 1.00 87.12 238 ARG A C 1
ATOM 1866 O O . ARG A 1 238 ? -27.156 -2.820 3.816 1.00 87.12 238 ARG A O 1
ATOM 1873 N N . ARG A 1 239 ? -24.913 -2.987 3.821 1.00 82.94 239 ARG A N 1
ATOM 1874 C CA . ARG A 1 239 ? -24.791 -3.696 5.111 1.00 82.94 239 ARG A CA 1
ATOM 1875 C C . ARG A 1 239 ? -24.779 -2.750 6.313 1.00 82.94 239 ARG A C 1
ATOM 1877 O O . ARG A 1 239 ? -25.156 -3.164 7.405 1.00 82.94 239 ARG A O 1
ATOM 1884 N N . HIS A 1 240 ? -24.361 -1.507 6.099 1.00 78.31 240 HIS A N 1
ATOM 1885 C CA . HIS A 1 240 ? -24.232 -0.464 7.112 1.00 78.31 240 HIS A CA 1
ATOM 1886 C C . HIS A 1 240 ? -24.896 0.830 6.601 1.00 78.31 240 HIS A C 1
ATOM 1888 O O . HIS A 1 240 ? -24.180 1.729 6.155 1.00 78.31 240 HIS A O 1
ATOM 1894 N N . PRO A 1 241 ? -26.243 0.882 6.578 1.00 63.25 241 PRO A N 1
ATOM 1895 C CA . PRO A 1 241 ? -26.990 2.023 6.051 1.00 63.25 241 PRO A CA 1
ATOM 1896 C C . PRO A 1 241 ? -26.890 3.274 6.929 1.00 63.25 241 PRO A C 1
ATOM 1898 O O . PRO A 1 241 ? -26.733 3.132 8.165 1.00 63.25 241 PRO A O 1
#

Radius of gyration: 22.23 Å; chains: 1; bounding box: 61×40×70 Å

Foldseek 3Di:
DDDDDDDDDDDDDDPDPQDDPVPDDPQWDAQLQPSDIDGQVVQVVVVQWDDDPNDIHGHPDPVSVVVCVVPVVSRVPDDDDQFKWAFADKDDQFDQKIKTKTATPDDAAEAQLWKFKKFDDDPPADPVHRIDIFHQLAHVVVNIGIGIDRQDPGPNSVSVVVADRRGMITGRGGTDDPRHDDDDPAQAEAEEEAPSCRSVNHRLVVCVVVVHQRSYHYHYDYPDPRGGCPVVVVVSVVVHD